Protein AF-A0A0F9SYM5-F1 (afdb_monomer)

Organism: NCBI:txid412755

Radius of gyration: 26.57 Å; Cα contacts (8 Å, |Δi|>4): 930; chains: 1; bounding box: 62×40×73 Å

Mean predicted aligned error: 6.38 Å

Solvent-accessible surface area (backbone atoms only — not comparable to full-atom values): 19185 Å² total; per-residue (Å²): 134,52,40,39,34,38,38,52,68,57,63,63,82,51,36,87,34,50,46,68,80,51,58,35,64,19,41,50,41,74,52,47,77,50,65,82,31,40,40,49,62,50,56,44,55,50,15,62,47,77,56,69,39,51,37,42,39,34,26,78,38,57,53,87,53,57,90,64,41,74,22,58,67,52,14,20,27,28,32,19,69,57,96,85,55,70,77,47,68,77,42,66,39,27,68,51,82,43,76,59,73,47,56,30,26,39,27,39,44,71,42,80,48,46,20,63,37,82,61,24,29,35,40,30,37,35,42,35,80,23,26,63,37,30,23,63,66,85,42,71,81,44,27,20,28,28,59,46,32,75,66,42,38,44,36,37,50,59,88,44,67,43,66,32,33,35,41,35,43,29,64,35,64,75,40,97,80,45,48,37,38,44,33,33,18,93,58,84,59,73,87,89,41,85,57,82,37,76,44,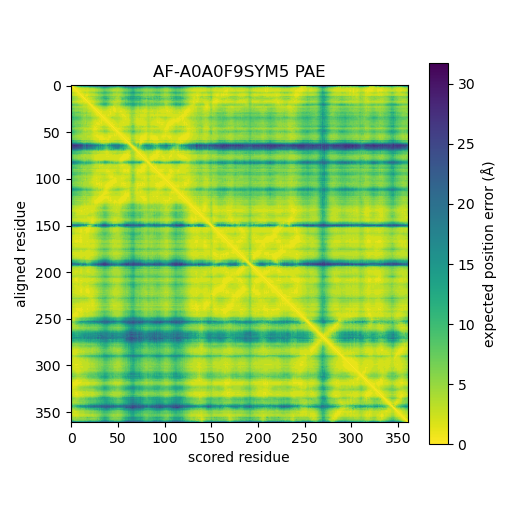79,49,72,86,47,86,50,34,31,50,40,70,51,98,61,69,44,70,33,28,23,36,36,44,38,38,40,30,78,80,30,86,84,48,39,45,39,34,16,35,58,41,41,20,40,67,52,61,51,90,46,53,69,53,87,75,76,47,73,47,79,46,76,43,63,51,79,47,71,50,99,84,70,52,74,48,77,43,82,75,51,44,34,36,39,42,36,45,36,24,69,65,26,45,57,71,48,50,52,48,54,54,51,52,56,52,71,37,43,40,82,87,81,69,45,72,55,67,29,37,43,25,60,26,70,88,44,61,76,53,58,45,63,26,34,80,79,51,72,57,77,42,82,56,78,79,73,25,27,23,39,42,40,38,33,38,27,74,55,63,77,132

Structure (mmCIF, N/CA/C/O backbone):
data_AF-A0A0F9SYM5-F1
#
_entry.id   AF-A0A0F9SYM5-F1
#
loop_
_atom_site.group_PDB
_atom_site.id
_atom_site.type_symbol
_atom_site.label_atom_id
_atom_site.label_alt_id
_atom_site.label_comp_id
_atom_site.label_asym_id
_atom_site.label_entity_id
_atom_site.label_seq_id
_atom_site.pdbx_PDB_ins_code
_atom_site.Cartn_x
_atom_site.Cartn_y
_atom_site.Cartn_z
_atom_site.occupancy
_atom_site.B_iso_or_equiv
_atom_site.auth_seq_id
_atom_site.auth_comp_id
_atom_site.auth_asym_id
_atom_site.auth_atom_id
_atom_site.pdbx_PDB_model_num
ATOM 1 N N . MET A 1 1 ? -18.747 -6.988 27.004 1.00 66.69 1 MET A N 1
ATOM 2 C CA . MET A 1 1 ? -18.559 -6.569 25.604 1.00 66.69 1 MET A CA 1
ATOM 3 C C . MET A 1 1 ? -17.641 -5.366 25.652 1.00 66.69 1 MET A C 1
ATOM 5 O O . MET A 1 1 ? -17.918 -4.474 26.449 1.00 66.69 1 MET A O 1
ATOM 9 N N . GLY A 1 2 ? -16.503 -5.414 24.961 1.00 77.94 2 GLY A N 1
ATOM 10 C CA . GLY A 1 2 ? -15.588 -4.275 24.898 1.00 77.94 2 GLY A CA 1
ATOM 11 C C . GLY A 1 2 ? -16.146 -3.159 24.021 1.00 77.94 2 GLY A C 1
ATOM 12 O O . GLY A 1 2 ? -17.112 -3.363 23.286 1.00 77.94 2 GLY A O 1
ATOM 13 N N . LYS A 1 3 ? -15.548 -1.972 24.118 1.00 91.31 3 LYS A N 1
ATOM 14 C CA . LYS A 1 3 ? -15.847 -0.878 23.192 1.00 91.31 3 LYS A CA 1
ATOM 15 C C . LYS A 1 3 ? -15.250 -1.192 21.827 1.00 91.31 3 LYS A C 1
ATOM 17 O O . LYS A 1 3 ? -14.175 -1.775 21.760 1.00 91.31 3 LYS A O 1
ATOM 22 N N . SER A 1 4 ? -15.908 -0.779 20.757 1.00 94.69 4 SER A N 1
ATOM 23 C CA . SER A 1 4 ? -15.332 -0.852 19.414 1.00 94.69 4 SER A CA 1
ATOM 24 C C . SER A 1 4 ? -14.390 0.321 19.153 1.00 94.69 4 SER A C 1
ATOM 26 O O . SER A 1 4 ? -14.566 1.383 19.746 1.00 94.69 4 SER A O 1
ATOM 28 N N . ARG A 1 5 ? -13.459 0.175 18.210 1.00 96.81 5 ARG A N 1
ATOM 29 C CA . ARG A 1 5 ? -12.699 1.295 17.639 1.00 96.81 5 ARG A CA 1
ATOM 30 C C . ARG A 1 5 ? -12.788 1.283 16.126 1.00 96.81 5 ARG A C 1
ATOM 32 O O . ARG A 1 5 ? -12.848 0.220 15.512 1.00 96.81 5 ARG A O 1
ATOM 39 N N . PHE A 1 6 ? -12.739 2.468 15.547 1.00 97.19 6 PHE A N 1
ATOM 40 C CA . PHE A 1 6 ? -12.667 2.681 14.115 1.00 97.19 6 PHE A CA 1
ATOM 41 C C . PHE A 1 6 ? -11.368 3.416 13.839 1.00 97.19 6 PHE A C 1
ATOM 43 O O . PHE A 1 6 ? -11.168 4.523 14.327 1.00 97.19 6 PHE A O 1
ATOM 50 N N . LEU A 1 7 ? -10.466 2.782 13.108 1.00 97.19 7 LEU A N 1
ATOM 51 C CA . LEU A 1 7 ? -9.242 3.401 12.621 1.00 97.19 7 LEU A CA 1
ATOM 52 C C . LEU A 1 7 ? -9.545 3.848 11.197 1.00 97.19 7 LEU A C 1
ATOM 54 O O . LEU A 1 7 ? -9.679 3.025 10.290 1.00 97.19 7 LEU A O 1
ATOM 58 N N . TYR A 1 8 ? -9.730 5.146 11.039 1.00 92.75 8 TYR A N 1
ATOM 59 C CA . TYR A 1 8 ? -10.125 5.803 9.801 1.00 92.75 8 TYR A CA 1
ATOM 60 C C . TYR A 1 8 ? -9.150 6.952 9.548 1.00 92.75 8 TYR A C 1
ATOM 62 O O . TYR A 1 8 ? -8.492 7.408 10.481 1.00 92.75 8 TYR A O 1
ATOM 70 N N . ASN A 1 9 ? -9.042 7.405 8.298 1.00 90.62 9 ASN A N 1
ATOM 71 C CA . ASN A 1 9 ? -8.084 8.434 7.883 1.00 90.62 9 ASN A CA 1
ATOM 72 C C . ASN A 1 9 ? -6.613 8.003 8.061 1.00 90.62 9 ASN A C 1
ATOM 74 O O . ASN A 1 9 ? -5.901 8.472 8.952 1.00 90.62 9 ASN A O 1
ATOM 78 N N . ASN A 1 10 ? -6.157 7.097 7.191 1.00 95.31 10 ASN A N 1
ATOM 79 C CA . ASN A 1 10 ? -4.746 6.724 7.130 1.00 95.31 10 ASN A CA 1
ATOM 80 C C . ASN A 1 10 ? -3.904 7.966 6.806 1.00 95.31 10 ASN A C 1
ATOM 82 O O . ASN A 1 10 ? -4.095 8.599 5.768 1.00 95.31 10 ASN A O 1
ATOM 86 N N . LEU A 1 11 ? -2.959 8.311 7.680 1.00 96.19 11 LEU A N 1
ATOM 87 C CA . LEU A 1 11 ? -2.102 9.485 7.497 1.00 96.19 11 LEU A CA 1
ATOM 88 C C . LEU A 1 11 ? -1.092 9.295 6.357 1.00 96.19 11 LEU A C 1
ATOM 90 O O . LEU A 1 11 ? -0.496 10.265 5.889 1.00 96.19 11 LEU A O 1
ATOM 94 N N . ILE A 1 12 ? -0.898 8.054 5.906 1.00 95.19 12 ILE A N 1
ATOM 95 C CA . ILE A 1 12 ? -0.082 7.726 4.741 1.00 95.19 12 ILE A CA 1
ATOM 96 C C . ILE A 1 12 ? -0.981 7.784 3.507 1.00 95.19 12 ILE A C 1
ATOM 98 O O . ILE A 1 12 ? -1.722 6.853 3.211 1.00 95.19 12 ILE A O 1
ATOM 102 N N . THR A 1 13 ? -0.914 8.898 2.785 1.00 88.44 13 THR A N 1
ATOM 103 C CA . THR A 1 13 ? -1.787 9.162 1.630 1.00 88.44 13 THR A CA 1
ATOM 104 C C . THR A 1 13 ? -1.174 8.767 0.289 1.00 88.44 13 THR A C 1
ATOM 106 O O . THR A 1 13 ? -1.859 8.789 -0.729 1.00 88.44 13 THR A O 1
ATOM 109 N N . SER A 1 14 ? 0.120 8.435 0.257 1.00 89.06 14 SER A N 1
ATOM 110 C CA . SER A 1 14 ? 0.797 7.959 -0.951 1.00 89.06 14 SER A CA 1
ATOM 111 C C . SER A 1 14 ? 2.035 7.134 -0.615 1.00 89.06 14 SER A C 1
ATOM 113 O O . SER A 1 14 ? 2.684 7.366 0.409 1.00 89.06 14 SER A O 1
ATOM 115 N N . GLY A 1 15 ? 2.434 6.249 -1.533 1.00 86.94 15 GLY A N 1
ATOM 116 C CA . GLY A 1 15 ? 3.701 5.519 -1.436 1.00 86.94 15 GLY A CA 1
ATOM 117 C C . GLY A 1 15 ? 4.940 6.427 -1.393 1.00 86.94 15 GLY A C 1
ATOM 118 O O . GLY A 1 15 ? 5.973 6.015 -0.883 1.00 86.94 15 GLY A O 1
ATOM 119 N N . ASN A 1 16 ? 4.845 7.687 -1.838 1.00 89.50 16 ASN A N 1
ATOM 120 C CA . ASN A 1 16 ? 5.960 8.646 -1.782 1.00 89.50 16 ASN A CA 1
ATOM 121 C C . ASN A 1 16 ? 6.293 9.114 -0.360 1.00 89.50 16 ASN A C 1
ATOM 123 O O . ASN A 1 16 ? 7.381 9.638 -0.124 1.00 89.50 16 ASN A O 1
ATOM 127 N N . SER A 1 17 ? 5.368 8.939 0.586 1.00 92.69 17 SER A N 1
ATOM 128 C CA . SER A 1 17 ? 5.630 9.161 2.010 1.00 92.69 17 SER A CA 1
ATOM 129 C C . SER A 1 17 ? 6.444 8.027 2.635 1.00 92.69 17 SER A C 1
ATOM 131 O O . SER A 1 17 ? 6.844 8.149 3.792 1.00 92.69 17 SER A O 1
ATOM 133 N N . LEU A 1 18 ? 6.679 6.937 1.898 1.00 93.81 18 LEU A N 1
ATOM 134 C CA . LEU A 1 18 ? 7.370 5.746 2.366 1.00 93.81 18 LEU A CA 1
ATOM 135 C C . LEU A 1 18 ? 8.770 5.664 1.760 1.00 93.81 18 LEU A C 1
ATOM 137 O O . LEU A 1 18 ? 8.955 5.730 0.546 1.00 93.81 18 LEU A O 1
ATOM 141 N N . THR A 1 19 ? 9.753 5.440 2.622 1.00 92.25 19 THR A N 1
ATOM 142 C CA . THR A 1 19 ? 11.105 5.051 2.233 1.00 92.25 19 THR A CA 1
ATOM 143 C C . THR A 1 19 ? 11.368 3.659 2.777 1.00 92.25 19 THR A C 1
ATOM 145 O O . THR A 1 19 ? 11.274 3.439 3.986 1.00 92.25 19 THR A O 1
ATOM 148 N N . ILE A 1 20 ? 11.710 2.741 1.878 1.00 90.69 20 ILE A N 1
ATOM 149 C CA . ILE A 1 20 ? 12.021 1.347 2.187 1.00 90.69 20 ILE A CA 1
ATOM 150 C C . ILE A 1 20 ? 13.496 1.098 1.874 1.00 90.69 20 ILE A C 1
ATOM 152 O O . ILE A 1 20 ? 14.015 1.626 0.891 1.00 90.69 20 ILE A O 1
ATOM 156 N N . ASP A 1 21 ? 14.170 0.312 2.704 1.00 88.38 21 ASP A N 1
ATOM 157 C CA . ASP A 1 21 ? 15.582 -0.051 2.537 1.00 88.38 21 ASP A CA 1
ATOM 158 C C . ASP A 1 21 ? 15.824 -1.267 1.630 1.00 88.38 21 ASP A C 1
ATOM 160 O O . ASP A 1 21 ? 16.902 -1.383 1.050 1.00 88.38 21 ASP A O 1
ATOM 164 N N . SER A 1 22 ? 14.827 -2.136 1.461 1.00 88.06 22 SER A N 1
ATOM 165 C CA . SER A 1 22 ? 14.880 -3.308 0.585 1.00 88.06 22 SER A CA 1
ATOM 166 C C . SER A 1 22 ? 13.567 -3.459 -0.174 1.00 88.06 22 SER A C 1
ATOM 168 O O . SER A 1 22 ? 12.509 -3.528 0.430 1.00 88.06 22 SER A O 1
ATOM 170 N N . VAL A 1 23 ? 13.597 -3.520 -1.504 1.00 91.00 23 VAL A N 1
ATOM 171 C CA . VAL A 1 23 ? 12.398 -3.754 -2.324 1.00 91.00 23 VAL A CA 1
ATOM 172 C C . VAL A 1 23 ? 12.763 -4.747 -3.406 1.00 91.00 23 VAL A C 1
ATOM 174 O O . VAL A 1 23 ? 13.782 -4.576 -4.078 1.00 91.00 23 VAL A O 1
ATOM 177 N N . LYS A 1 24 ? 11.916 -5.754 -3.612 1.00 92.56 24 LYS A N 1
ATOM 178 C CA . LYS A 1 24 ? 12.090 -6.691 -4.713 1.00 92.56 24 LYS A CA 1
ATOM 179 C C . LYS A 1 24 ? 12.062 -5.930 -6.045 1.00 92.56 24 LYS A C 1
ATOM 181 O O . LYS A 1 24 ? 11.074 -5.242 -6.318 1.00 92.56 24 LYS A O 1
ATOM 186 N N . PRO A 1 25 ? 13.089 -6.070 -6.898 1.00 92.88 25 PRO A N 1
ATOM 187 C CA . PRO A 1 25 ? 13.094 -5.405 -8.189 1.00 92.88 25 PRO A CA 1
ATOM 188 C C . PRO A 1 25 ? 11.936 -5.854 -9.090 1.00 92.88 25 PRO A C 1
ATOM 190 O O . PRO A 1 25 ? 11.509 -7.013 -9.083 1.00 92.88 25 PRO A O 1
ATOM 193 N N . GLY A 1 26 ? 11.453 -4.913 -9.890 1.00 94.69 26 GLY A N 1
ATOM 194 C CA . GLY A 1 26 ? 10.473 -5.116 -10.941 1.00 94.69 26 GLY A CA 1
ATOM 195 C C . GLY A 1 26 ? 11.076 -5.640 -12.245 1.00 94.69 26 GLY A C 1
ATOM 196 O O . GLY A 1 26 ? 12.231 -6.066 -12.313 1.00 94.69 26 GLY A O 1
ATOM 197 N N . ILE A 1 27 ? 10.286 -5.566 -13.314 1.00 95.69 27 ILE A N 1
ATOM 198 C CA . ILE A 1 27 ? 10.672 -6.009 -14.660 1.00 95.69 27 ILE A CA 1
ATOM 199 C C . ILE A 1 27 ? 10.594 -4.862 -15.668 1.00 95.69 27 ILE A C 1
ATOM 201 O O . ILE A 1 27 ? 9.750 -3.975 -15.544 1.00 95.69 27 ILE A O 1
ATOM 205 N N . ALA A 1 28 ? 11.427 -4.922 -16.704 1.00 96.81 28 ALA A N 1
ATOM 206 C CA . ALA A 1 28 ? 11.216 -4.164 -17.930 1.00 96.81 28 ALA A CA 1
ATOM 207 C C . ALA A 1 28 ? 10.379 -5.000 -18.911 1.00 96.81 28 ALA A C 1
ATOM 209 O O . ALA A 1 28 ? 10.678 -6.167 -19.165 1.00 96.81 28 ALA A O 1
ATOM 210 N N . THR A 1 29 ? 9.313 -4.426 -19.466 1.00 97.25 29 THR A N 1
ATOM 211 C CA . THR A 1 29 ? 8.516 -5.102 -20.496 1.00 97.25 29 THR A CA 1
ATOM 212 C C . THR A 1 29 ? 9.259 -5.124 -21.824 1.00 97.25 29 THR A C 1
ATOM 214 O O . THR A 1 29 ? 10.160 -4.323 -22.069 1.00 97.25 29 THR A O 1
ATOM 217 N N . THR A 1 30 ? 8.814 -5.980 -22.739 1.00 96.75 30 THR A N 1
ATOM 218 C CA . THR A 1 30 ? 9.225 -5.904 -24.144 1.00 96.75 30 THR A CA 1
ATOM 219 C C . THR A 1 30 ? 8.851 -4.554 -24.748 1.00 96.75 30 THR A C 1
ATOM 221 O O . THR A 1 30 ? 7.786 -4.011 -24.435 1.00 96.75 30 THR A O 1
ATOM 224 N N . ALA A 1 31 ? 9.693 -4.047 -25.643 1.00 97.19 31 ALA A N 1
ATOM 225 C CA . ALA A 1 31 ? 9.436 -2.797 -26.334 1.00 97.19 31 ALA A CA 1
ATOM 226 C C . ALA A 1 31 ? 8.462 -2.948 -27.509 1.00 97.19 31 ALA A C 1
ATOM 228 O O . ALA A 1 31 ? 8.553 -3.886 -28.300 1.00 97.19 31 ALA A O 1
ATOM 229 N N . LEU A 1 32 ? 7.562 -1.979 -27.646 1.00 97.75 32 LEU A N 1
ATOM 230 C CA . LEU A 1 32 ? 6.686 -1.796 -28.795 1.00 97.75 32 LEU A CA 1
ATOM 231 C C . LEU A 1 32 ? 7.275 -0.721 -29.707 1.00 97.75 32 LEU A C 1
ATOM 233 O O . LEU A 1 32 ? 7.521 0.393 -29.253 1.00 97.75 32 LEU A O 1
ATOM 237 N N . LYS A 1 33 ? 7.475 -1.049 -30.985 1.00 97.50 33 LYS A N 1
ATOM 238 C CA . LYS A 1 33 ? 7.967 -0.108 -31.994 1.00 97.50 33 LYS A CA 1
ATOM 239 C C . LYS A 1 33 ? 6.815 0.662 -32.646 1.00 97.50 33 LYS A C 1
ATOM 241 O O . LYS A 1 33 ? 5.829 0.053 -33.056 1.00 97.50 33 LYS A O 1
ATOM 246 N N . ASP A 1 34 ? 7.000 1.964 -32.811 1.00 97.44 34 ASP A N 1
ATOM 247 C CA . ASP A 1 34 ? 6.234 2.841 -33.696 1.00 97.44 34 ASP A CA 1
ATOM 248 C C . ASP A 1 34 ? 7.215 3.528 -34.652 1.00 97.44 34 ASP A C 1
ATOM 250 O O . ASP A 1 34 ? 7.964 4.423 -34.265 1.00 97.44 34 ASP A O 1
ATOM 254 N N . GLY A 1 35 ? 7.304 3.036 -35.883 1.00 96.06 35 GLY A N 1
ATOM 255 C CA . GLY A 1 35 ? 8.322 3.479 -36.829 1.00 96.06 35 GLY A CA 1
ATOM 256 C C . GLY A 1 35 ? 8.465 2.545 -38.022 1.00 96.06 35 GLY A C 1
ATOM 257 O O . GLY A 1 35 ? 7.889 1.455 -38.046 1.00 96.06 35 GLY A O 1
ATOM 258 N N . THR A 1 36 ? 9.237 2.970 -39.018 1.00 96.12 36 THR A N 1
ATOM 259 C CA . THR A 1 36 ? 9.381 2.258 -40.299 1.00 96.12 36 THR A CA 1
ATOM 260 C C . THR A 1 36 ? 10.729 1.579 -40.491 1.00 96.12 36 THR A C 1
ATOM 262 O O . THR A 1 36 ? 10.844 0.762 -41.402 1.00 96.12 36 THR A O 1
ATOM 265 N N . GLY A 1 37 ? 11.745 1.901 -39.681 1.00 95.31 37 GLY A N 1
ATOM 266 C CA . GLY A 1 37 ? 13.054 1.252 -39.784 1.00 95.31 37 GLY A CA 1
ATOM 267 C C . GLY A 1 37 ? 12.981 -0.257 -39.526 1.00 95.31 37 GLY A C 1
ATOM 268 O O . GLY A 1 37 ? 12.035 -0.756 -38.905 1.00 95.31 37 GLY A O 1
ATOM 269 N N . SER A 1 38 ? 13.980 -1.013 -39.966 1.00 95.62 38 SER A N 1
ATOM 270 C CA . SER A 1 38 ? 13.999 -2.470 -39.800 1.00 95.62 38 SER A CA 1
ATOM 271 C C . SER A 1 38 ? 14.562 -2.962 -38.466 1.00 95.62 38 SER A C 1
ATOM 273 O O . SER A 1 38 ? 14.367 -4.131 -38.136 1.00 95.62 38 SER A O 1
ATOM 275 N N . ALA A 1 39 ? 15.252 -2.117 -37.695 1.00 96.38 39 ALA A N 1
ATOM 276 C CA . ALA A 1 39 ? 15.866 -2.525 -36.437 1.00 96.38 39 ALA A CA 1
ATOM 277 C C . ALA A 1 39 ? 14.825 -2.839 -35.358 1.00 96.38 39 ALA A C 1
ATOM 279 O O . ALA A 1 39 ? 13.774 -2.189 -35.255 1.00 96.38 39 ALA A O 1
ATOM 280 N N . SER A 1 40 ? 15.171 -3.807 -34.511 1.00 97.00 40 SER A N 1
ATOM 281 C CA . SER A 1 40 ? 14.443 -4.154 -33.291 1.00 97.00 40 SER A CA 1
ATOM 282 C C . SER A 1 40 ? 15.216 -3.707 -32.053 1.00 97.00 40 SER A C 1
ATOM 284 O O . SER A 1 40 ? 16.446 -3.687 -32.067 1.00 97.00 40 SER A O 1
ATOM 286 N N . MET A 1 41 ? 14.501 -3.415 -30.967 1.00 98.06 41 MET A N 1
ATOM 287 C CA . MET A 1 41 ? 15.089 -3.080 -29.671 1.00 98.06 41 MET A CA 1
ATOM 288 C C . MET A 1 41 ? 14.728 -4.158 -28.650 1.00 98.06 41 MET A C 1
ATOM 290 O O . MET A 1 41 ? 13.561 -4.543 -28.547 1.00 98.06 41 MET A O 1
ATOM 294 N N . SER A 1 42 ? 15.714 -4.626 -27.893 1.00 97.75 42 SER A N 1
ATOM 295 C CA . SER A 1 42 ? 15.512 -5.453 -26.705 1.00 97.75 42 SER A CA 1
ATOM 296 C C . SER A 1 42 ? 15.675 -4.613 -25.446 1.00 97.75 42 SER A C 1
ATOM 298 O O . SER A 1 42 ? 16.503 -3.704 -25.401 1.00 97.75 42 SER A O 1
ATOM 300 N N . THR A 1 43 ? 14.899 -4.949 -24.424 1.00 97.94 43 THR A N 1
ATOM 301 C CA . THR A 1 43 ? 14.992 -4.408 -23.068 1.00 97.94 43 THR A CA 1
ATOM 302 C C . THR A 1 43 ? 15.539 -5.494 -22.148 1.00 97.94 43 THR A C 1
ATOM 304 O O . THR A 1 43 ? 15.197 -6.667 -22.307 1.00 97.94 43 THR A O 1
ATOM 307 N N . ASP A 1 44 ? 16.398 -5.116 -21.209 1.00 96.75 44 ASP A N 1
ATOM 308 C CA . ASP A 1 44 ? 16.948 -6.025 -20.200 1.00 96.75 44 ASP A CA 1
ATOM 309 C C . ASP A 1 44 ? 17.162 -5.281 -18.872 1.00 96.75 44 ASP A C 1
ATOM 311 O O . ASP A 1 44 ? 17.071 -4.051 -18.808 1.00 96.75 44 ASP A O 1
ATOM 315 N N . GLY A 1 45 ? 17.464 -6.021 -17.811 1.00 95.38 45 GLY A N 1
ATOM 316 C CA . GLY A 1 45 ? 17.690 -5.500 -16.469 1.00 95.38 45 GLY A CA 1
ATOM 317 C C . GLY A 1 45 ? 16.474 -5.617 -15.551 1.00 95.38 45 GLY A C 1
ATOM 318 O O . GLY A 1 45 ? 15.337 -5.852 -15.970 1.00 95.38 45 GLY A O 1
ATOM 319 N N . LEU A 1 46 ? 16.742 -5.472 -14.255 1.00 95.06 46 LEU A N 1
ATOM 320 C CA . LEU A 1 46 ? 15.729 -5.470 -13.207 1.00 95.06 46 LEU A CA 1
ATOM 321 C C . LEU A 1 46 ? 15.353 -4.027 -12.874 1.00 95.06 46 LEU A C 1
ATOM 323 O O . LEU A 1 46 ? 16.223 -3.205 -12.586 1.00 95.06 46 LEU A O 1
ATOM 327 N N . PHE A 1 47 ? 14.058 -3.722 -12.896 1.00 95.94 47 PHE A N 1
ATOM 328 C CA . PHE A 1 47 ? 13.580 -2.360 -12.682 1.00 95.94 47 PHE A CA 1
ATOM 329 C C . PHE A 1 47 ? 13.590 -2.001 -11.192 1.00 95.94 47 PHE A C 1
ATOM 331 O O . PHE A 1 47 ? 12.909 -2.636 -10.392 1.00 95.94 47 PHE A O 1
ATOM 338 N N . THR A 1 48 ? 14.325 -0.961 -10.810 1.00 91.94 48 THR A N 1
ATOM 339 C CA . THR A 1 48 ? 14.477 -0.527 -9.407 1.00 91.94 48 THR A CA 1
ATOM 340 C C . THR A 1 48 ? 13.719 0.758 -9.074 1.00 91.94 48 THR A C 1
ATOM 342 O O . THR A 1 48 ? 13.925 1.347 -8.014 1.00 91.94 48 THR A O 1
ATOM 345 N N . GLY A 1 49 ? 12.837 1.215 -9.967 1.00 88.75 49 GLY A N 1
ATOM 346 C CA . GLY A 1 49 ? 12.014 2.394 -9.715 1.00 88.75 49 GLY A CA 1
ATOM 347 C C . GLY A 1 49 ? 11.003 2.164 -8.589 1.00 88.75 49 GLY A C 1
ATOM 348 O O . GLY A 1 49 ? 10.492 1.057 -8.392 1.00 88.75 49 GLY A O 1
ATOM 349 N N . SER A 1 50 ? 10.701 3.237 -7.856 1.00 81.75 50 SER A N 1
ATOM 350 C CA . SER A 1 50 ? 9.702 3.240 -6.780 1.00 81.75 50 SER A CA 1
ATOM 351 C C . SER A 1 50 ? 8.258 3.241 -7.289 1.00 81.75 50 SER A C 1
ATOM 353 O O . SER A 1 50 ? 7.352 2.882 -6.546 1.00 81.75 50 SER A O 1
ATOM 355 N N . GLN A 1 51 ? 8.045 3.622 -8.547 1.00 84.50 51 GLN A N 1
ATOM 356 C CA . GLN A 1 51 ? 6.756 3.630 -9.236 1.00 84.50 51 GLN A CA 1
ATOM 357 C C . GLN A 1 51 ? 6.932 3.060 -10.639 1.00 84.50 51 GLN A C 1
ATOM 359 O O . GLN A 1 51 ? 8.040 3.077 -11.179 1.00 84.50 51 GLN A O 1
ATOM 364 N N . ASP A 1 52 ? 5.837 2.599 -11.234 1.00 90.69 52 ASP A N 1
ATOM 365 C CA . ASP A 1 52 ? 5.830 2.172 -12.628 1.00 90.69 52 ASP A CA 1
ATOM 366 C C . ASP A 1 52 ? 6.135 3.360 -13.548 1.00 90.69 52 ASP A C 1
ATOM 368 O O . ASP A 1 52 ? 5.585 4.450 -13.388 1.00 90.69 52 ASP A O 1
ATOM 372 N N . LEU A 1 53 ? 7.007 3.148 -14.533 1.00 93.50 53 LEU A N 1
ATOM 373 C CA . LEU A 1 53 ? 7.414 4.181 -15.484 1.00 93.50 53 LEU A CA 1
ATOM 374 C C . LEU A 1 53 ? 7.240 3.690 -16.913 1.00 93.50 53 LEU A C 1
ATOM 376 O O . LEU A 1 53 ? 7.576 2.554 -17.245 1.00 93.50 53 LEU A O 1
ATOM 380 N N . GLU A 1 54 ? 6.761 4.575 -17.779 1.00 96.12 54 GLU A N 1
ATOM 381 C CA . GLU A 1 54 ? 6.762 4.361 -19.221 1.00 96.12 54 GLU A CA 1
ATOM 382 C C . GLU A 1 54 ? 7.979 5.044 -19.832 1.00 96.12 54 GLU A C 1
ATOM 384 O O . GLU A 1 54 ? 8.210 6.228 -19.612 1.00 96.12 54 GLU A O 1
ATOM 389 N N . TYR A 1 55 ? 8.752 4.286 -20.597 1.00 97.81 55 TYR A N 1
ATOM 390 C CA . TYR A 1 55 ? 9.938 4.743 -21.293 1.00 97.81 55 TYR A CA 1
ATOM 391 C C . TYR A 1 55 ? 9.614 4.978 -22.760 1.00 97.81 55 TYR A C 1
ATOM 393 O O . TYR A 1 55 ? 9.085 4.096 -23.437 1.00 97.81 55 TYR A O 1
ATOM 401 N N . LEU A 1 56 ? 9.993 6.153 -23.249 1.00 97.75 56 LEU A N 1
ATOM 402 C CA . LEU A 1 56 ? 9.990 6.519 -24.656 1.00 97.75 56 LEU A CA 1
ATOM 403 C C . LEU A 1 56 ? 11.435 6.616 -25.137 1.00 97.75 56 LEU A C 1
ATOM 405 O O . LEU A 1 56 ? 12.201 7.421 -24.611 1.00 97.75 56 LEU A O 1
ATOM 409 N N . ILE A 1 57 ? 11.777 5.842 -26.160 1.00 97.88 57 ILE A N 1
ATOM 410 C CA . ILE A 1 57 ? 13.021 5.952 -26.925 1.00 97.88 57 ILE A CA 1
ATOM 411 C C . ILE A 1 57 ? 12.683 6.541 -28.294 1.00 97.88 57 ILE A C 1
ATOM 413 O O . ILE A 1 57 ? 11.727 6.088 -28.914 1.00 97.88 57 ILE A O 1
ATOM 417 N N . ASP A 1 58 ? 13.448 7.519 -28.771 1.00 97.75 58 ASP A N 1
ATOM 418 C CA . ASP A 1 58 ? 13.206 8.217 -30.041 1.00 97.75 58 ASP A CA 1
ATOM 419 C C . ASP A 1 58 ? 14.522 8.427 -30.800 1.00 97.75 58 ASP A C 1
ATOM 421 O O . ASP A 1 58 ? 15.485 8.987 -30.264 1.00 97.75 58 ASP A O 1
ATOM 425 N N . ILE A 1 59 ? 14.586 7.958 -32.047 1.00 97.56 59 ILE A N 1
ATOM 426 C CA . ILE A 1 59 ? 15.747 8.167 -32.920 1.00 97.56 59 ILE A CA 1
ATOM 427 C C . ILE A 1 59 ? 15.687 9.585 -33.484 1.00 97.56 59 ILE A C 1
ATOM 429 O O . ILE A 1 59 ? 14.817 9.902 -34.296 1.00 97.56 59 ILE A O 1
ATOM 433 N N . HIS A 1 60 ? 16.647 10.425 -33.099 1.00 94.75 60 HIS A N 1
ATOM 434 C CA . HIS A 1 60 ? 16.709 11.833 -33.517 1.00 94.75 60 HIS A CA 1
ATOM 435 C C . HIS A 1 60 ? 17.903 12.141 -34.435 1.00 94.75 60 HIS A C 1
ATOM 437 O O . HIS A 1 60 ? 18.013 13.254 -34.947 1.00 94.75 60 HIS A O 1
ATOM 443 N N . ASP A 1 61 ? 18.785 11.167 -34.657 1.00 95.25 61 ASP A N 1
ATOM 444 C CA . ASP A 1 61 ? 19.899 11.237 -35.602 1.00 95.25 61 ASP A CA 1
ATOM 445 C C . ASP A 1 61 ? 20.149 9.821 -36.143 1.00 95.25 61 ASP A C 1
ATOM 447 O O . ASP A 1 61 ? 20.442 8.910 -35.376 1.00 95.25 61 ASP A O 1
ATOM 451 N N . ILE A 1 62 ? 20.014 9.607 -37.453 1.00 92.31 62 ILE A N 1
ATOM 452 C CA . ILE A 1 62 ? 20.257 8.293 -38.081 1.00 92.31 62 ILE A CA 1
ATOM 453 C C . ILE A 1 62 ? 21.749 8.047 -38.378 1.00 92.31 62 ILE A C 1
ATOM 455 O O . ILE A 1 62 ? 22.118 6.999 -38.908 1.00 92.31 62 ILE A O 1
ATOM 459 N N . GLY A 1 63 ? 22.619 8.998 -38.023 1.00 85.62 63 GLY A N 1
ATOM 460 C CA . GLY A 1 63 ? 24.045 8.957 -38.313 1.00 85.62 63 GLY A CA 1
ATOM 461 C C . GLY A 1 63 ? 24.358 9.209 -39.791 1.00 85.62 63 GLY A C 1
ATOM 462 O O . GLY A 1 63 ? 23.518 9.645 -40.576 1.00 85.62 63 GLY A O 1
ATOM 463 N N . SER A 1 64 ? 25.604 8.937 -40.181 1.00 76.69 64 SER A N 1
ATOM 464 C CA . SER A 1 64 ? 26.077 9.066 -41.568 1.00 76.69 64 SER A CA 1
ATOM 465 C C . SER A 1 64 ? 25.912 7.787 -42.395 1.00 76.69 64 SER A C 1
ATOM 467 O O . SER A 1 64 ? 26.518 7.684 -43.460 1.00 76.69 64 SER A O 1
ATOM 469 N N . GLY A 1 65 ? 25.173 6.793 -41.891 1.00 62.50 65 GLY A N 1
ATOM 470 C CA . GLY A 1 65 ? 25.042 5.489 -42.536 1.00 62.50 65 GLY A CA 1
ATOM 471 C C . GLY A 1 65 ? 24.449 5.620 -43.938 1.00 62.50 65 GLY A C 1
ATOM 472 O O . GLY A 1 65 ? 23.366 6.179 -44.110 1.00 62.50 65 GLY A O 1
ATOM 473 N N . GLU A 1 66 ? 25.163 5.117 -44.946 1.00 62.66 66 GLU A N 1
ATOM 474 C CA . GLU A 1 66 ? 24.620 4.964 -46.296 1.00 62.66 66 GLU A CA 1
ATOM 475 C C . GLU A 1 66 ? 23.411 4.014 -46.259 1.00 62.66 66 GLU A C 1
ATOM 477 O O . GLU A 1 66 ? 23.388 3.063 -45.474 1.00 62.66 66 GLU A O 1
ATOM 482 N N . SER A 1 67 ? 22.402 4.263 -47.100 1.00 65.25 67 SER A N 1
ATOM 483 C CA . SER A 1 67 ? 21.206 3.410 -47.155 1.00 65.25 67 SER A CA 1
ATOM 484 C C . SER A 1 67 ? 21.587 1.946 -47.410 1.00 65.25 67 SER A C 1
ATOM 486 O O . SER A 1 67 ? 22.385 1.647 -48.303 1.00 65.25 67 SER A O 1
ATOM 488 N N . GLY A 1 68 ? 21.028 1.037 -46.608 1.00 63.62 68 GLY A N 1
ATOM 489 C CA . GLY A 1 68 ? 21.329 -0.398 -46.637 1.00 63.62 68 GLY A CA 1
ATOM 490 C C . GLY A 1 68 ? 22.572 -0.855 -45.856 1.00 63.62 68 GLY A C 1
ATOM 491 O O . GLY A 1 68 ? 22.856 -2.055 -45.856 1.00 63.62 68 GLY A O 1
ATOM 492 N N . ALA A 1 69 ? 23.305 0.043 -45.187 1.00 71.62 69 ALA A N 1
ATOM 493 C CA . ALA A 1 69 ? 24.313 -0.318 -44.186 1.00 71.62 69 ALA A CA 1
ATOM 494 C C . ALA A 1 69 ? 23.715 -0.292 -42.767 1.00 71.62 69 ALA A C 1
ATOM 496 O O . ALA A 1 69 ? 22.810 0.490 -42.490 1.00 71.62 69 ALA A O 1
ATOM 497 N N . SER A 1 70 ? 24.253 -1.117 -41.859 1.00 82.75 70 SER A N 1
ATOM 498 C CA . SER A 1 70 ? 23.821 -1.130 -40.454 1.00 82.75 70 SER A CA 1
ATOM 499 C C . SER A 1 70 ? 24.023 0.246 -39.822 1.00 82.75 70 SER A C 1
ATOM 501 O O . SER A 1 70 ? 25.152 0.740 -39.768 1.00 82.75 70 SER A O 1
ATOM 503 N N . GLN A 1 71 ? 22.946 0.848 -39.323 1.00 90.88 71 GLN A N 1
ATOM 504 C CA . GLN A 1 71 ? 22.976 2.128 -38.606 1.00 90.88 71 GLN A CA 1
ATOM 505 C C . GLN A 1 71 ? 23.070 1.920 -37.086 1.00 90.88 71 GLN A C 1
ATOM 507 O O . GLN A 1 71 ? 23.287 2.882 -36.344 1.00 90.88 71 GLN A O 1
ATOM 512 N N . VAL A 1 72 ? 22.954 0.674 -36.610 1.00 91.44 72 VAL A N 1
ATOM 513 C CA . VAL A 1 72 ? 23.358 0.302 -35.245 1.00 91.44 72 VAL A CA 1
ATOM 514 C C . VAL A 1 72 ? 24.836 0.663 -35.034 1.00 91.44 72 VAL A C 1
ATOM 516 O O . VAL A 1 72 ? 25.650 0.550 -35.950 1.00 91.44 72 VAL A O 1
ATOM 519 N N . ASP A 1 73 ? 25.149 1.162 -33.839 1.00 91.75 73 ASP A N 1
ATOM 520 C CA . ASP A 1 73 ? 26.412 1.777 -33.406 1.00 91.75 73 ASP A CA 1
ATOM 521 C C . ASP A 1 73 ? 26.737 3.149 -34.039 1.00 91.75 73 ASP A C 1
ATOM 523 O O . ASP A 1 73 ? 27.788 3.727 -33.753 1.00 91.75 73 ASP A O 1
ATOM 527 N N . GLN A 1 74 ? 25.834 3.713 -34.854 1.00 92.44 74 GLN A N 1
ATOM 528 C CA . GLN A 1 74 ? 26.013 5.023 -35.503 1.00 92.44 74 GLN A CA 1
ATOM 529 C C . GLN A 1 74 ? 24.885 6.010 -35.195 1.00 92.44 74 GLN A C 1
ATOM 531 O O . GLN A 1 74 ? 25.151 7.183 -34.915 1.00 92.44 74 GLN A O 1
ATOM 536 N N . ALA A 1 75 ? 23.635 5.547 -35.265 1.00 95.06 75 ALA A N 1
ATOM 537 C CA . ALA A 1 75 ? 22.466 6.356 -34.957 1.00 95.06 75 ALA A CA 1
ATOM 538 C C . ALA A 1 75 ? 22.471 6.793 -33.488 1.00 95.06 75 ALA A C 1
ATOM 540 O O . ALA A 1 75 ? 23.063 6.140 -32.623 1.00 95.06 75 ALA A O 1
ATOM 541 N N . LYS A 1 76 ? 21.785 7.897 -33.195 1.00 97.12 76 LYS A N 1
ATOM 542 C CA . LYS A 1 76 ? 21.592 8.397 -31.840 1.00 97.12 76 LYS A CA 1
ATOM 543 C C . LYS A 1 76 ? 20.118 8.486 -31.499 1.00 97.12 76 LYS A C 1
ATOM 545 O O . LYS A 1 76 ? 19.294 8.996 -32.262 1.00 97.12 76 LYS A O 1
ATOM 550 N N . PHE A 1 77 ? 19.813 8.050 -30.289 1.00 97.69 77 PHE A N 1
ATOM 551 C CA . PHE A 1 77 ? 18.510 8.180 -29.683 1.00 97.69 77 PHE A CA 1
ATOM 552 C C . PHE A 1 77 ? 18.530 9.183 -28.532 1.00 97.69 77 PHE A C 1
ATOM 554 O O . PHE A 1 77 ? 19.564 9.563 -27.974 1.00 97.69 77 PHE A O 1
ATOM 561 N N . GLN A 1 78 ? 17.339 9.644 -28.210 1.00 97.88 78 GLN A N 1
ATOM 562 C CA . GLN A 1 78 ? 17.013 10.355 -26.991 1.00 97.88 78 GLN A CA 1
ATOM 563 C C . GLN A 1 78 ? 15.940 9.556 -26.266 1.00 97.88 78 GLN A C 1
ATOM 565 O O . GLN A 1 78 ? 15.213 8.781 -26.891 1.00 97.88 78 GLN A O 1
ATOM 570 N N . TRP A 1 79 ? 15.872 9.687 -24.947 1.00 97.81 79 TRP A N 1
ATOM 571 C CA . TRP A 1 79 ? 14.908 8.921 -24.174 1.00 97.81 79 TRP A CA 1
ATOM 572 C C . TRP A 1 79 ? 14.324 9.692 -23.009 1.00 97.81 79 TRP A C 1
ATOM 574 O O . TRP A 1 79 ? 14.925 10.640 -22.494 1.00 97.81 79 TRP A O 1
ATOM 584 N N . SER A 1 80 ? 13.116 9.302 -22.627 1.00 97.31 80 SER A N 1
ATOM 585 C CA . SER A 1 80 ? 12.375 9.916 -21.541 1.00 97.31 80 SER A CA 1
ATOM 586 C C . SER A 1 80 ? 11.539 8.905 -20.770 1.00 97.31 80 SER A C 1
ATOM 588 O O . SER A 1 80 ? 11.164 7.870 -21.311 1.00 97.31 80 SER A O 1
ATOM 590 N N . THR A 1 81 ? 11.223 9.241 -19.521 1.00 95.19 81 THR A N 1
ATOM 591 C CA . THR A 1 81 ? 10.170 8.602 -18.718 1.00 95.19 81 THR A CA 1
ATOM 592 C C . THR A 1 81 ? 8.914 9.473 -18.589 1.00 95.19 81 THR A C 1
ATOM 594 O O . THR A 1 81 ? 8.029 9.194 -17.785 1.00 95.19 81 THR A O 1
ATOM 597 N N . THR A 1 82 ? 8.865 10.592 -19.316 1.00 87.75 82 THR A N 1
ATOM 598 C CA . THR A 1 82 ? 7.744 11.534 -19.376 1.00 87.75 82 THR A CA 1
ATOM 599 C C . THR A 1 82 ? 7.502 11.951 -20.826 1.00 87.75 82 THR A C 1
ATOM 601 O O . THR A 1 82 ? 8.325 11.746 -21.714 1.00 87.75 82 THR A O 1
ATOM 604 N N . THR A 1 83 ? 6.365 12.577 -21.110 1.00 79.06 83 THR A N 1
ATOM 605 C CA . THR A 1 83 ? 6.064 13.046 -22.473 1.00 79.06 83 THR A CA 1
ATOM 606 C C . THR A 1 83 ? 6.576 14.460 -22.758 1.00 79.06 83 THR A C 1
ATOM 608 O O . THR A 1 83 ? 6.391 14.964 -23.863 1.00 79.06 83 THR A O 1
ATOM 611 N N . THR A 1 84 ? 7.169 15.139 -21.772 1.00 81.88 84 THR A N 1
ATOM 612 C CA . THR A 1 84 ? 7.421 16.591 -21.821 1.00 81.88 84 THR A CA 1
ATOM 613 C C . THR A 1 84 ? 8.896 16.980 -21.788 1.00 81.88 84 THR A C 1
ATOM 615 O O . THR A 1 84 ? 9.218 18.134 -22.070 1.00 81.88 84 THR A O 1
ATOM 618 N N . SER A 1 85 ? 9.805 16.056 -21.471 1.00 93.88 85 SER A N 1
ATOM 619 C CA . SER A 1 85 ? 11.236 16.356 -21.340 1.00 93.88 85 SER A CA 1
ATOM 620 C C . SER A 1 85 ? 12.099 15.133 -21.607 1.00 93.88 85 SER A C 1
ATOM 622 O O . SER A 1 85 ? 11.805 14.077 -21.065 1.00 93.88 85 SER A O 1
ATOM 624 N N . TRP A 1 86 ? 13.194 15.269 -22.353 1.00 96.50 86 TRP A N 1
ATOM 625 C CA . TRP A 1 86 ? 14.175 14.193 -22.526 1.00 96.50 86 TRP A CA 1
ATOM 626 C C . TRP A 1 86 ? 15.079 14.070 -21.299 1.00 96.50 86 TRP A C 1
ATOM 628 O O . TRP A 1 86 ? 15.609 15.072 -20.821 1.00 96.50 86 TRP A O 1
ATOM 638 N N . VAL A 1 87 ? 15.270 12.845 -20.808 1.00 96.81 87 VAL A N 1
ATOM 639 C CA . VAL A 1 87 ? 16.212 12.546 -19.721 1.00 96.81 87 VAL A CA 1
ATOM 640 C C . VAL A 1 87 ? 17.645 12.553 -20.252 1.00 96.81 87 VAL A C 1
ATOM 642 O O . VAL A 1 87 ? 18.532 13.126 -19.625 1.00 96.8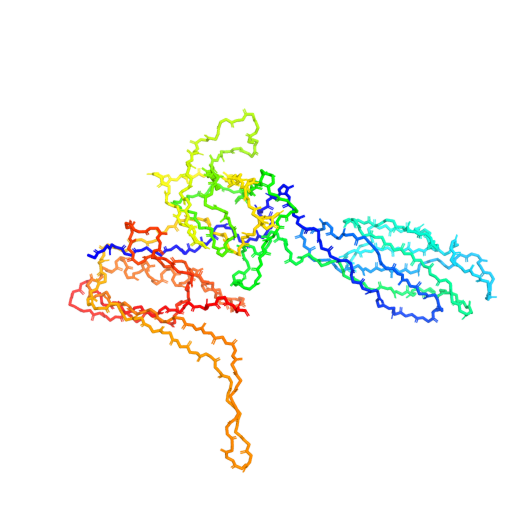1 87 VAL A O 1
ATOM 645 N N . ALA A 1 88 ? 17.865 11.979 -21.437 1.00 97.19 88 ALA A N 1
ATOM 646 C CA . ALA A 1 88 ? 19.115 12.118 -22.176 1.00 97.19 88 ALA A CA 1
ATOM 647 C C . ALA A 1 88 ? 18.861 12.220 -23.684 1.00 97.19 88 ALA A C 1
ATOM 649 O O . ALA A 1 88 ? 17.830 11.777 -24.191 1.00 97.19 88 ALA A O 1
ATOM 650 N N . SER A 1 89 ? 19.827 12.795 -24.399 1.00 97.19 89 SER A N 1
ATOM 651 C CA . SER A 1 89 ? 19.826 12.936 -25.856 1.00 97.19 89 SER A CA 1
ATOM 652 C C . SER A 1 89 ? 21.235 12.703 -26.406 1.00 97.19 89 SER A C 1
ATOM 654 O O . SER A 1 89 ? 22.217 12.779 -25.666 1.00 97.19 89 SER A O 1
ATOM 656 N N . GLY A 1 90 ? 21.336 12.389 -27.696 1.00 96.62 90 GLY A N 1
ATOM 657 C CA . GLY A 1 90 ? 22.593 12.047 -28.364 1.00 96.62 90 GLY A CA 1
ATOM 658 C C . GLY A 1 90 ? 23.207 10.697 -27.964 1.00 96.62 90 GLY A C 1
ATOM 659 O O . GLY A 1 90 ? 24.402 10.509 -28.186 1.00 96.62 90 GLY A O 1
ATOM 660 N N . VAL A 1 91 ? 22.434 9.775 -27.379 1.00 97.62 91 VAL A N 1
ATOM 661 C CA . VAL A 1 91 ? 22.922 8.459 -26.930 1.00 97.62 91 VAL A CA 1
ATOM 662 C C . VAL A 1 91 ? 23.059 7.526 -28.129 1.00 97.62 91 VAL A C 1
ATOM 664 O O . VAL A 1 91 ? 22.108 7.375 -28.886 1.00 97.62 91 VAL A O 1
ATOM 667 N N . THR A 1 92 ? 24.215 6.893 -28.323 1.00 96.88 92 THR A N 1
ATOM 668 C CA . THR A 1 92 ? 24.423 5.978 -29.457 1.00 96.88 92 THR A CA 1
ATOM 669 C C . THR A 1 92 ? 23.531 4.738 -29.340 1.00 96.88 92 THR A C 1
ATOM 671 O O . THR A 1 92 ? 23.519 4.073 -28.307 1.00 96.88 92 THR A O 1
ATOM 674 N N . ALA A 1 93 ? 22.812 4.399 -30.410 1.00 96.69 93 ALA A N 1
ATOM 675 C CA . ALA A 1 93 ? 22.008 3.185 -30.516 1.00 96.69 93 ALA A CA 1
ATOM 676 C C . ALA A 1 93 ? 22.919 1.982 -30.791 1.00 96.69 93 ALA A C 1
ATOM 678 O O . ALA A 1 93 ? 23.207 1.681 -31.947 1.00 96.69 93 ALA A O 1
ATOM 679 N N . THR A 1 94 ? 23.418 1.331 -29.740 1.00 96.19 94 THR A N 1
ATOM 680 C CA . THR A 1 94 ? 24.419 0.259 -29.874 1.00 96.19 94 THR A CA 1
ATOM 681 C C . THR A 1 94 ? 23.821 -1.145 -29.884 1.00 96.19 94 THR A C 1
ATOM 683 O O . THR A 1 94 ? 22.697 -1.358 -29.423 1.00 96.19 94 THR A O 1
ATOM 686 N N . SER A 1 95 ? 24.587 -2.122 -30.381 1.00 95.19 95 SER A N 1
ATOM 687 C CA . SER A 1 95 ? 24.224 -3.542 -30.245 1.00 95.19 95 SER A CA 1
ATOM 688 C C . SER A 1 95 ? 24.469 -4.103 -28.841 1.00 95.19 95 SER A C 1
ATOM 690 O O . SER A 1 95 ? 24.019 -5.203 -28.523 1.00 95.19 95 SER A O 1
ATOM 692 N N . GLY A 1 96 ? 25.229 -3.381 -28.016 1.00 95.38 96 GLY A N 1
ATOM 693 C CA . GLY A 1 96 ? 25.449 -3.693 -26.609 1.00 95.38 96 GLY A CA 1
ATOM 694 C C . GLY A 1 96 ? 24.367 -3.101 -25.708 1.00 95.38 96 GLY A C 1
ATOM 695 O O . GLY A 1 96 ? 23.595 -2.233 -26.113 1.00 95.38 96 GLY A O 1
ATOM 696 N N . ALA A 1 97 ? 24.334 -3.563 -24.457 1.00 96.69 97 ALA A N 1
ATOM 697 C CA . ALA A 1 97 ? 23.469 -2.977 -23.444 1.00 96.69 97 ALA A CA 1
ATOM 698 C C . ALA A 1 97 ? 23.862 -1.513 -23.203 1.00 96.69 97 ALA A C 1
ATOM 700 O O . ALA A 1 97 ? 25.016 -1.195 -22.912 1.00 96.69 97 ALA A O 1
ATOM 701 N N . THR A 1 98 ? 22.882 -0.629 -23.339 1.00 97.81 98 THR A N 1
ATOM 702 C CA . THR A 1 98 ? 22.974 0.784 -22.990 1.00 97.81 98 THR A CA 1
ATOM 703 C C . THR A 1 98 ? 22.105 1.017 -21.767 1.00 97.81 98 THR A C 1
ATOM 705 O O . THR A 1 98 ? 20.877 0.950 -21.857 1.00 97.81 98 THR A O 1
ATOM 708 N N . ASP A 1 99 ? 22.742 1.263 -20.625 1.00 97.50 99 ASP A N 1
ATOM 709 C CA . A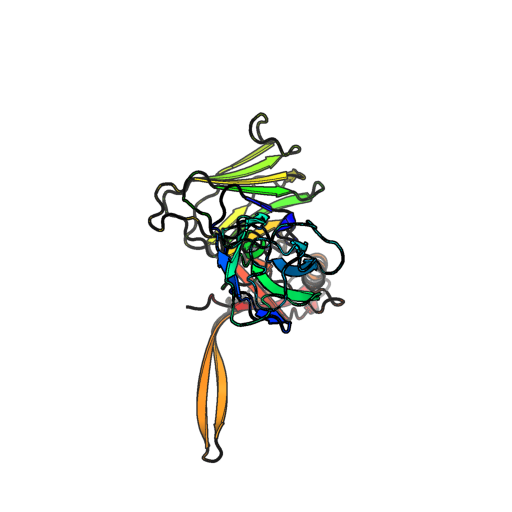SP A 1 99 ? 22.044 1.505 -19.365 1.00 97.50 99 ASP A CA 1
ATOM 710 C C . ASP A 1 99 ? 21.254 2.818 -19.422 1.00 97.50 99 ASP A C 1
ATOM 712 O O . ASP A 1 99 ? 21.750 3.863 -19.856 1.00 97.50 99 ASP A O 1
ATOM 716 N N . LEU A 1 100 ? 20.011 2.759 -18.957 1.00 96.81 100 LEU A N 1
ATOM 717 C CA . LEU A 1 100 ? 19.155 3.909 -18.692 1.00 96.81 100 LEU A CA 1
ATOM 718 C C . LEU A 1 100 ? 19.105 4.148 -17.170 1.00 96.81 100 LEU A C 1
ATOM 720 O O . LEU A 1 100 ? 20.001 3.745 -16.428 1.00 96.81 100 LEU A O 1
ATOM 724 N N . ASN A 1 101 ? 18.072 4.829 -16.670 1.00 95.88 101 ASN A N 1
ATOM 725 C CA . ASN A 1 101 ? 17.839 4.914 -15.226 1.00 95.88 101 ASN A CA 1
ATOM 726 C C . ASN A 1 101 ? 17.129 3.660 -14.680 1.00 95.88 101 ASN A C 1
ATOM 728 O O . ASN A 1 101 ? 16.576 2.850 -15.423 1.00 95.88 101 ASN A O 1
ATOM 732 N N . ASN A 1 102 ? 17.111 3.539 -13.349 1.00 94.88 102 ASN A N 1
ATOM 733 C CA . ASN A 1 102 ? 16.355 2.521 -12.610 1.00 94.88 102 ASN A CA 1
ATOM 734 C C . ASN A 1 102 ? 16.695 1.067 -12.993 1.00 94.88 102 ASN A C 1
ATOM 736 O O . ASN A 1 102 ? 15.814 0.210 -12.985 1.00 94.88 102 ASN A O 1
ATOM 740 N N . GLY A 1 103 ? 17.957 0.795 -13.343 1.00 95.25 103 GLY A N 1
ATOM 741 C CA . GLY A 1 103 ? 18.459 -0.564 -13.585 1.00 95.25 103 GLY A CA 1
ATOM 742 C C . GLY A 1 103 ? 18.040 -1.199 -14.914 1.00 95.25 103 GLY A C 1
ATOM 743 O O . GLY A 1 103 ? 18.348 -2.367 -15.140 1.00 95.25 103 GLY A O 1
ATOM 744 N N . VAL A 1 104 ? 17.359 -0.453 -15.791 1.00 97.44 104 VAL A N 1
ATOM 745 C CA . VAL A 1 104 ? 16.937 -0.942 -17.110 1.00 97.44 104 VAL A CA 1
ATOM 746 C C . VAL A 1 104 ? 17.964 -0.567 -18.168 1.00 97.44 104 VAL A C 1
ATOM 748 O O . VAL A 1 104 ? 18.529 0.524 -18.135 1.00 97.44 104 VAL A O 1
ATOM 751 N N . SER A 1 105 ? 18.160 -1.448 -19.142 1.00 97.81 105 SER A N 1
ATOM 752 C CA . SER A 1 105 ? 19.014 -1.223 -20.303 1.00 97.81 105 SER A CA 1
ATOM 753 C C . SER A 1 105 ? 18.283 -1.540 -21.607 1.00 97.81 105 SER A C 1
ATOM 755 O O . SER A 1 105 ? 17.297 -2.284 -21.634 1.00 97.81 105 SER A O 1
ATOM 757 N N . VAL A 1 106 ? 18.769 -0.954 -22.700 1.00 98.38 106 VAL A N 1
ATOM 758 C CA . VAL A 1 106 ? 18.289 -1.220 -24.061 1.00 98.38 106 VAL A CA 1
ATOM 759 C C . VAL A 1 106 ? 19.443 -1.609 -24.974 1.00 98.38 106 VAL A C 1
ATOM 761 O O . VAL A 1 106 ? 20.559 -1.123 -24.809 1.00 98.38 106 VAL A O 1
ATOM 764 N N . ALA A 1 107 ? 19.171 -2.460 -25.957 1.00 98.19 107 ALA A N 1
ATOM 765 C CA . ALA A 1 107 ? 20.109 -2.799 -27.024 1.00 98.19 107 ALA A CA 1
ATOM 766 C C . ALA A 1 107 ? 19.368 -2.900 -28.360 1.00 98.19 107 ALA A C 1
ATOM 768 O O . ALA A 1 107 ? 18.185 -3.253 -28.400 1.00 98.19 107 ALA A O 1
ATOM 769 N N . PHE A 1 108 ? 20.059 -2.601 -29.458 1.00 98.00 108 PHE A N 1
ATOM 770 C CA . PHE A 1 108 ? 19.485 -2.614 -30.800 1.00 98.00 108 PHE A CA 1
ATOM 771 C C . PHE A 1 108 ? 20.058 -3.752 -31.636 1.00 98.00 108 PHE A C 1
ATOM 773 O O . PHE A 1 108 ? 21.252 -4.027 -31.630 1.00 98.00 108 PHE A O 1
ATOM 780 N N . THR A 1 109 ? 19.198 -4.419 -32.396 1.00 97.12 109 THR A N 1
ATOM 781 C CA . THR A 1 109 ? 19.608 -5.426 -33.376 1.00 97.12 109 THR A CA 1
ATOM 782 C C . THR A 1 109 ? 19.254 -4.923 -34.764 1.00 97.12 109 THR A C 1
ATOM 784 O O . THR A 1 109 ? 18.100 -4.562 -35.013 1.00 97.12 109 THR A O 1
ATOM 787 N N . ALA A 1 110 ? 20.253 -4.898 -35.646 1.00 95.31 110 ALA A N 1
ATOM 788 C CA . ALA A 1 110 ? 20.084 -4.493 -37.034 1.00 95.31 110 ALA A CA 1
ATOM 789 C C . ALA A 1 110 ? 19.107 -5.429 -37.764 1.00 95.31 110 ALA A C 1
ATOM 791 O O . ALA A 1 110 ? 19.073 -6.639 -37.519 1.00 95.31 110 ALA A O 1
ATOM 792 N N . GLY A 1 111 ? 18.306 -4.852 -38.652 1.00 93.06 111 GLY A N 1
ATOM 793 C CA . GLY A 1 111 ? 17.348 -5.557 -39.491 1.00 93.06 111 GLY A CA 1
ATOM 794 C C . GLY A 1 111 ? 17.800 -5.636 -40.947 1.00 93.06 111 GLY A C 1
ATOM 795 O O . GLY A 1 111 ? 18.963 -5.440 -41.290 1.00 93.06 111 GLY A O 1
ATOM 796 N N . THR A 1 112 ? 16.859 -5.955 -41.834 1.00 91.19 112 THR A N 1
ATOM 797 C CA . THR A 1 112 ? 17.090 -5.912 -43.282 1.00 91.19 112 THR A CA 1
ATOM 798 C C . THR A 1 112 ? 16.658 -4.567 -43.858 1.00 91.19 112 THR A C 1
ATOM 800 O O . THR A 1 112 ? 15.460 -4.280 -43.875 1.00 91.19 112 THR A O 1
ATOM 803 N N . GLY A 1 113 ? 17.600 -3.810 -44.423 1.00 89.75 113 GLY A N 1
ATOM 804 C CA . GLY A 1 113 ? 17.342 -2.497 -45.019 1.00 89.75 113 GLY A CA 1
ATOM 805 C C . GLY A 1 113 ? 17.867 -1.368 -44.138 1.00 89.75 113 GLY A C 1
ATOM 806 O O . GLY A 1 113 ? 18.891 -1.534 -43.482 1.00 89.75 113 GLY A O 1
ATOM 807 N N . ASP A 1 114 ? 17.184 -0.224 -44.160 1.00 91.62 114 ASP A N 1
ATOM 808 C CA . ASP A 1 114 ? 17.507 0.894 -43.275 1.00 91.62 114 ASP A CA 1
ATOM 809 C C . ASP A 1 114 ? 17.010 0.569 -41.857 1.00 91.62 114 ASP A C 1
ATOM 811 O O . ASP A 1 114 ? 15.809 0.424 -41.615 1.00 91.62 114 ASP A O 1
ATOM 815 N N . ASP A 1 115 ? 17.943 0.439 -40.917 1.00 94.38 115 ASP A N 1
ATOM 816 C CA . ASP A 1 115 ? 17.672 0.062 -39.527 1.00 94.38 115 ASP A CA 1
ATOM 817 C C . ASP A 1 115 ? 16.732 1.037 -38.814 1.00 94.38 115 ASP A C 1
ATOM 819 O O . ASP A 1 115 ? 15.809 0.620 -38.108 1.00 94.38 115 ASP A O 1
ATOM 823 N N . PHE A 1 116 ? 16.936 2.331 -39.026 1.00 95.19 116 PHE A N 1
ATOM 824 C CA . PHE A 1 116 ? 16.219 3.402 -38.361 1.00 95.19 116 PHE A CA 1
ATOM 825 C C . PHE A 1 116 ? 15.675 4.409 -39.372 1.00 95.19 116 PHE A C 1
ATOM 827 O O . PHE A 1 116 ? 16.334 4.773 -40.346 1.00 95.19 116 PHE A O 1
ATOM 834 N N . ALA A 1 117 ? 14.488 4.935 -39.085 1.00 94.62 117 ALA A N 1
ATOM 835 C CA . ALA A 1 117 ? 14.033 6.203 -39.638 1.00 94.62 117 ALA A CA 1
ATOM 836 C C . ALA A 1 117 ? 14.021 7.282 -38.547 1.00 94.62 117 ALA A C 1
ATOM 838 O O . ALA A 1 117 ? 13.935 6.993 -37.353 1.00 94.62 117 ALA A O 1
ATOM 839 N N . LEU A 1 118 ? 14.117 8.548 -38.958 1.00 95.06 118 LEU A N 1
ATOM 840 C CA . LEU A 1 118 ? 14.002 9.668 -38.028 1.00 95.06 118 LEU A CA 1
ATOM 841 C C . LEU A 1 118 ? 12.613 9.653 -37.371 1.00 95.06 118 LEU A C 1
ATOM 843 O O . LEU A 1 118 ? 11.601 9.605 -38.073 1.00 95.06 118 LEU A O 1
ATOM 847 N N . ASN A 1 119 ? 12.575 9.780 -36.045 1.00 95.69 119 ASN A N 1
ATOM 848 C CA . ASN A 1 119 ? 11.393 9.611 -35.195 1.00 95.69 119 ASN A CA 1
ATOM 849 C C . ASN A 1 119 ? 10.847 8.176 -35.129 1.00 95.69 119 ASN A C 1
ATOM 851 O O . ASN A 1 119 ? 9.693 7.998 -34.740 1.00 95.69 119 ASN A O 1
ATOM 855 N N . ASP A 1 120 ? 11.639 7.157 -35.478 1.00 97.75 120 ASP A N 1
ATOM 856 C CA . ASP A 1 120 ? 11.336 5.805 -35.010 1.00 97.75 120 ASP A CA 1
ATOM 857 C C . ASP A 1 120 ? 11.332 5.819 -33.477 1.00 97.75 120 ASP A C 1
ATOM 859 O O . ASP A 1 120 ? 12.283 6.291 -32.839 1.00 97.75 120 ASP A O 1
ATOM 863 N N . ARG A 1 121 ? 10.253 5.296 -32.899 1.00 97.69 121 ARG A N 1
ATOM 864 C CA . ARG A 1 121 ? 10.016 5.285 -31.462 1.00 97.69 121 ARG A CA 1
ATOM 865 C C . ARG A 1 121 ? 9.847 3.885 -30.925 1.00 97.69 121 ARG A C 1
ATOM 867 O O . ARG A 1 121 ? 9.296 3.004 -31.582 1.00 97.69 121 ARG A O 1
ATOM 874 N N . TRP A 1 122 ? 10.271 3.710 -29.682 1.00 98.06 122 TRP A N 1
ATOM 875 C CA . TRP A 1 122 ? 9.971 2.525 -28.900 1.00 98.06 122 TRP A CA 1
ATOM 876 C C . TRP A 1 122 ? 9.389 2.907 -27.553 1.00 98.06 122 TRP A C 1
ATOM 878 O O . TRP A 1 122 ? 9.856 3.843 -26.905 1.00 98.06 122 TRP A O 1
ATOM 888 N N . TYR A 1 123 ? 8.404 2.123 -27.135 1.00 97.44 123 TYR A N 1
ATOM 889 C CA . TYR A 1 123 ? 7.720 2.258 -25.861 1.00 97.44 123 TYR A CA 1
ATOM 890 C C . TYR A 1 123 ? 7.885 0.977 -25.062 1.00 97.44 123 TYR A C 1
ATOM 892 O O . TYR A 1 123 ? 7.611 -0.111 -25.569 1.00 97.44 123 TYR A O 1
ATOM 900 N N . PHE A 1 124 ? 8.299 1.083 -23.809 1.00 97.62 124 PHE A N 1
ATOM 901 C CA . PHE A 1 124 ? 8.269 -0.040 -22.875 1.00 97.62 124 PHE A CA 1
ATOM 902 C C . PHE A 1 124 ? 7.989 0.466 -21.465 1.00 97.62 124 PHE A C 1
ATOM 904 O O . PHE A 1 124 ? 8.033 1.667 -21.211 1.00 97.62 124 PHE A O 1
ATOM 911 N N . LYS A 1 125 ? 7.679 -0.439 -20.539 1.00 97.00 125 LYS A N 1
ATOM 912 C CA . LYS A 1 125 ? 7.385 -0.085 -19.151 1.00 97.00 125 LYS A CA 1
ATOM 913 C C . LYS A 1 125 ? 8.372 -0.743 -18.202 1.00 97.00 125 LYS A C 1
ATOM 915 O O . LYS A 1 125 ? 8.671 -1.923 -18.353 1.00 97.00 125 LYS A O 1
ATOM 920 N N . GLY A 1 126 ? 8.850 0.013 -17.223 1.00 96.56 126 GLY A N 1
ATOM 921 C CA . GLY A 1 126 ? 9.391 -0.536 -15.986 1.00 96.56 126 GLY A CA 1
ATOM 922 C C . GLY A 1 126 ? 8.234 -0.709 -15.013 1.00 96.56 126 GLY A C 1
ATOM 923 O O . GLY A 1 126 ? 7.561 0.272 -14.708 1.00 96.56 126 GLY A O 1
ATOM 924 N N . ILE A 1 127 ? 7.964 -1.941 -14.586 1.00 94.56 127 ILE A N 1
ATOM 925 C CA . ILE A 1 127 ? 6.839 -2.262 -13.701 1.00 94.56 127 ILE A CA 1
ATOM 926 C C . ILE A 1 127 ? 7.381 -2.876 -12.420 1.00 94.56 127 ILE A C 1
ATOM 928 O O . ILE A 1 127 ? 8.036 -3.921 -12.465 1.00 94.56 127 ILE A O 1
ATOM 932 N N . ASN A 1 128 ? 7.080 -2.254 -11.283 1.00 92.50 128 ASN A N 1
ATOM 933 C CA . ASN A 1 128 ? 7.376 -2.791 -9.966 1.00 92.50 128 ASN A CA 1
ATOM 934 C C . ASN A 1 128 ? 6.085 -3.237 -9.269 1.00 92.50 128 ASN A C 1
ATOM 936 O O . ASN A 1 128 ? 5.406 -2.467 -8.592 1.00 92.50 128 ASN A O 1
ATOM 940 N N . PHE A 1 129 ? 5.788 -4.531 -9.386 1.00 91.31 129 PHE A N 1
ATOM 941 C CA . PHE A 1 129 ? 4.615 -5.149 -8.762 1.00 91.31 129 PHE A CA 1
ATOM 942 C C . PHE A 1 129 ? 4.646 -5.158 -7.226 1.00 91.31 129 PHE A C 1
ATOM 944 O O . PHE A 1 129 ? 3.620 -5.453 -6.620 1.00 91.31 129 PHE A O 1
ATOM 951 N N . PHE A 1 130 ? 5.798 -4.871 -6.615 1.00 93.25 130 PHE A N 1
ATOM 952 C CA . PHE A 1 130 ? 6.056 -5.046 -5.185 1.00 93.25 130 PHE A CA 1
ATOM 953 C C . PHE A 1 130 ? 6.513 -3.758 -4.492 1.00 93.25 130 PHE A C 1
ATOM 955 O O . PHE A 1 130 ? 7.120 -3.814 -3.421 1.00 93.25 130 PHE A O 1
ATOM 962 N N . ASN A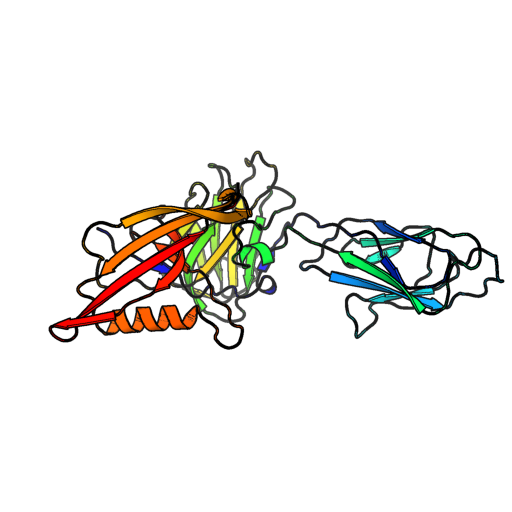 1 131 ? 6.264 -2.601 -5.106 1.00 92.00 131 ASN A N 1
ATOM 963 C CA . ASN A 1 131 ? 6.678 -1.312 -4.566 1.00 92.00 131 ASN A CA 1
ATOM 964 C C . ASN A 1 131 ? 5.953 -0.954 -3.249 1.00 92.00 131 ASN A C 1
ATOM 966 O O . ASN A 1 131 ? 4.996 -1.604 -2.831 1.00 92.00 131 ASN A O 1
ATOM 970 N N . ALA A 1 132 ? 6.412 0.110 -2.587 1.00 91.88 132 ALA A N 1
ATOM 971 C CA . ALA A 1 132 ? 5.857 0.549 -1.305 1.00 91.88 132 ALA A CA 1
ATOM 972 C C . ALA A 1 132 ? 4.413 1.072 -1.403 1.00 91.88 132 ALA A C 1
ATOM 974 O O . ALA A 1 132 ? 3.677 1.026 -0.421 1.00 91.88 132 ALA A O 1
ATOM 975 N N . GLU A 1 133 ? 4.000 1.561 -2.576 1.00 92.62 133 GLU A N 1
ATOM 976 C CA . GLU A 1 133 ? 2.638 2.052 -2.814 1.00 92.62 133 GLU A CA 1
ATOM 977 C C . GLU A 1 133 ? 1.598 0.946 -2.617 1.00 92.62 133 GLU A C 1
ATOM 979 O O . GLU A 1 133 ? 0.490 1.230 -2.175 1.00 92.62 133 GLU A O 1
ATOM 984 N N . LYS A 1 134 ? 1.990 -0.318 -2.824 1.00 93.62 134 LYS A N 1
ATOM 985 C CA . LYS A 1 134 ? 1.137 -1.486 -2.578 1.00 93.62 134 LYS A CA 1
ATOM 986 C C . LYS A 1 134 ? 0.723 -1.678 -1.126 1.00 93.62 134 LYS A C 1
ATOM 988 O O . LYS A 1 134 ? -0.124 -2.508 -0.880 1.00 93.62 134 LYS A O 1
ATOM 993 N N . MET A 1 135 ? 1.323 -0.967 -0.169 1.00 95.31 135 MET A N 1
ATOM 994 C CA . MET A 1 135 ? 0.880 -1.005 1.230 1.00 95.31 135 MET A CA 1
ATOM 995 C C . MET A 1 135 ? -0.237 -0.002 1.539 1.00 95.31 135 MET A C 1
ATOM 997 O O . MET A 1 135 ? -0.691 0.058 2.678 1.00 95.31 135 MET A O 1
ATOM 1001 N N . VAL A 1 136 ? -0.603 0.859 0.587 1.00 94.44 136 VAL A N 1
ATOM 1002 C CA . VAL A 1 136 ? -1.564 1.953 0.796 1.00 94.44 136 VAL A CA 1
ATOM 1003 C C . VAL A 1 136 ? -2.516 2.137 -0.387 1.00 94.44 136 VAL A C 1
ATOM 1005 O O . VAL A 1 136 ? -3.163 3.178 -0.487 1.00 94.44 136 VAL A O 1
ATOM 1008 N N . ASP A 1 137 ? -2.594 1.157 -1.292 1.00 92.31 137 ASP A N 1
ATOM 1009 C CA . ASP A 1 137 ? -3.489 1.185 -2.455 1.00 92.31 137 ASP A CA 1
ATOM 1010 C C . ASP A 1 137 ? -4.881 0.592 -2.164 1.00 92.31 137 ASP A C 1
ATOM 1012 O O . ASP A 1 137 ? -5.764 0.668 -3.023 1.00 92.31 137 ASP A O 1
ATOM 1016 N N . TRP A 1 138 ? -5.096 0.084 -0.942 1.00 91.31 138 TRP A N 1
ATOM 1017 C CA . TRP A 1 138 ? -6.354 -0.486 -0.447 1.00 91.31 138 TRP A CA 1
ATOM 1018 C C . TRP A 1 138 ? -6.784 -1.770 -1.168 1.00 91.31 138 TRP A C 1
ATOM 1020 O O . TRP A 1 138 ? -7.951 -2.180 -1.070 1.00 91.31 138 TRP A O 1
ATOM 1030 N N . ASP A 1 139 ? -5.867 -2.401 -1.903 1.00 91.50 139 ASP A N 1
ATOM 1031 C CA . ASP A 1 139 ? -6.093 -3.648 -2.614 1.00 91.50 139 ASP A CA 1
ATOM 1032 C C . ASP A 1 139 ? -5.447 -4.822 -1.867 1.00 91.50 139 ASP A C 1
ATOM 1034 O O . ASP A 1 139 ? -4.240 -5.036 -1.870 1.00 91.50 139 ASP A O 1
ATOM 1038 N N . ARG A 1 140 ? -6.289 -5.686 -1.294 1.00 90.00 140 ARG A N 1
ATOM 1039 C CA . ARG A 1 140 ? -5.830 -6.870 -0.548 1.00 90.00 140 ARG A CA 1
ATOM 1040 C C . ARG A 1 140 ? -5.068 -7.900 -1.385 1.00 90.00 140 ARG A C 1
ATOM 1042 O O . ARG A 1 140 ? -4.462 -8.817 -0.814 1.00 90.00 140 ARG A O 1
ATOM 1049 N N . ASP A 1 141 ? -5.143 -7.809 -2.710 1.00 91.31 141 ASP A N 1
ATOM 1050 C CA . ASP A 1 141 ? -4.479 -8.739 -3.620 1.00 91.31 141 ASP A CA 1
ATOM 1051 C C . ASP A 1 141 ? -3.087 -8.252 -4.053 1.00 91.31 141 ASP A C 1
ATOM 1053 O O . ASP A 1 141 ? -2.241 -9.071 -4.454 1.00 91.31 141 ASP A O 1
ATOM 1057 N N . THR A 1 142 ? -2.803 -6.955 -3.910 1.00 93.31 142 THR A N 1
ATOM 1058 C CA . THR A 1 142 ? -1.458 -6.401 -4.075 1.00 93.31 142 THR A CA 1
ATOM 1059 C C . THR A 1 142 ? -0.677 -6.514 -2.761 1.00 93.31 142 THR A C 1
ATOM 1061 O O . THR A 1 142 ? -1.192 -6.929 -1.720 1.00 93.31 142 THR A O 1
ATOM 1064 N N . ARG A 1 143 ? 0.642 -6.321 -2.840 1.00 94.44 143 ARG A N 1
ATOM 1065 C CA . ARG A 1 143 ? 1.527 -6.338 -1.670 1.00 94.44 143 ARG A CA 1
ATOM 1066 C C . ARG A 1 143 ? 2.878 -5.751 -1.996 1.00 94.44 143 ARG A C 1
ATOM 1068 O O . ARG A 1 143 ? 3.421 -5.979 -3.078 1.00 94.44 143 ARG A O 1
ATOM 1075 N N . TYR A 1 144 ? 3.447 -5.081 -1.010 1.00 95.25 144 TYR A N 1
ATOM 1076 C CA . TYR A 1 144 ? 4.870 -4.810 -0.986 1.00 95.25 144 TYR A CA 1
ATOM 1077 C C . TYR A 1 144 ? 5.639 -6.114 -0.744 1.00 95.25 144 TYR A C 1
ATOM 1079 O O . TYR A 1 144 ? 5.163 -7.002 -0.028 1.00 95.25 144 TYR A O 1
ATOM 1087 N N . ARG A 1 145 ? 6.841 -6.216 -1.322 1.00 94.88 145 ARG A N 1
ATOM 1088 C CA . ARG A 1 145 ? 7.784 -7.300 -1.041 1.00 94.88 145 ARG A CA 1
ATOM 1089 C C . ARG A 1 145 ? 9.220 -6.784 -0.977 1.00 94.88 145 ARG A C 1
ATOM 1091 O O . ARG A 1 145 ? 9.664 -6.104 -1.902 1.00 94.88 145 ARG A O 1
ATOM 1098 N N . SER A 1 146 ? 9.956 -7.160 0.063 1.00 94.19 146 SER A N 1
ATOM 1099 C CA . SER A 1 146 ? 11.399 -6.914 0.162 1.00 94.19 146 SER A CA 1
ATOM 1100 C C . SER A 1 146 ? 12.206 -7.858 -0.740 1.00 94.19 146 SER A C 1
ATOM 1102 O O . SER A 1 146 ? 11.698 -8.877 -1.217 1.00 94.19 146 SER A O 1
ATOM 1104 N N . ASP A 1 147 ? 13.475 -7.528 -0.982 1.00 91.00 147 ASP A N 1
ATOM 1105 C CA . ASP A 1 147 ? 14.390 -8.413 -1.715 1.00 91.00 147 ASP A CA 1
ATOM 1106 C C . ASP A 1 147 ? 14.915 -9.561 -0.830 1.00 91.00 147 ASP A C 1
ATOM 1108 O O . ASP A 1 147 ? 15.148 -10.668 -1.314 1.00 91.00 147 ASP A O 1
ATOM 1112 N N . ASP A 1 148 ? 15.035 -9.319 0.481 1.00 90.00 148 ASP A N 1
ATOM 1113 C CA . ASP A 1 148 ? 15.480 -10.300 1.475 1.00 90.00 148 ASP A CA 1
ATOM 1114 C C . ASP A 1 148 ? 14.806 -10.114 2.854 1.00 90.00 148 ASP A C 1
ATOM 1116 O O . ASP A 1 148 ? 13.913 -9.287 3.030 1.00 90.00 148 ASP A O 1
ATOM 1120 N N . VAL A 1 149 ? 15.201 -10.919 3.843 1.00 87.06 149 VAL A N 1
ATOM 1121 C CA . VAL A 1 149 ? 14.667 -10.897 5.224 1.00 87.06 149 VAL A CA 1
ATOM 1122 C C . VAL A 1 149 ? 15.495 -10.051 6.196 1.00 87.06 149 VAL A C 1
ATOM 1124 O O . VAL A 1 149 ? 15.217 -10.029 7.400 1.00 87.06 149 VAL A O 1
ATOM 1127 N N . SER A 1 150 ? 16.574 -9.429 5.725 1.00 76.75 150 SER A N 1
ATOM 1128 C CA . SER A 1 150 ? 17.555 -8.795 6.594 1.00 76.75 150 SER A CA 1
ATOM 1129 C C . SER A 1 150 ? 17.158 -7.355 6.900 1.00 76.75 150 SER A C 1
ATOM 1131 O O . SER A 1 150 ? 17.258 -6.476 6.057 1.00 76.75 150 SER A O 1
ATOM 1133 N N . GLY A 1 151 ? 16.693 -7.135 8.136 1.00 65.25 151 GLY A N 1
ATOM 1134 C CA . GLY A 1 151 ? 16.497 -5.811 8.732 1.00 65.25 151 GLY A CA 1
ATOM 1135 C C . GLY A 1 151 ? 15.780 -4.826 7.817 1.00 65.25 151 GLY A C 1
ATOM 1136 O O . GLY A 1 151 ? 16.394 -3.854 7.397 1.00 65.25 151 GLY A O 1
ATOM 1137 N N . SER A 1 152 ? 14.505 -5.082 7.520 1.00 84.06 152 SER A N 1
ATOM 1138 C CA . SER A 1 152 ? 13.708 -4.163 6.711 1.00 84.06 152 SER A CA 1
ATOM 1139 C C . SER A 1 152 ? 13.131 -3.053 7.576 1.00 84.06 152 SER A C 1
ATOM 1141 O O . SER A 1 152 ? 12.499 -3.300 8.606 1.00 84.06 152 SER A O 1
ATOM 1143 N N . SER A 1 153 ? 13.312 -1.819 7.138 1.00 91.75 153 SER A N 1
ATOM 1144 C CA . SER A 1 153 ? 12.766 -0.632 7.769 1.00 91.75 153 SER A CA 1
ATOM 1145 C C . SER A 1 153 ? 11.866 0.125 6.806 1.00 91.75 153 SER A C 1
ATOM 1147 O O . SER A 1 153 ? 12.196 0.397 5.653 1.00 91.75 153 SER A O 1
ATOM 1149 N N . ILE A 1 154 ? 10.696 0.484 7.319 1.00 94.50 154 ILE A N 1
ATOM 1150 C CA . ILE A 1 154 ? 9.707 1.298 6.628 1.00 94.50 154 ILE A CA 1
ATOM 1151 C C . ILE A 1 154 ? 9.730 2.646 7.317 1.00 94.50 154 ILE A C 1
ATOM 1153 O O . ILE A 1 154 ? 9.196 2.797 8.416 1.00 94.50 154 ILE A O 1
ATOM 1157 N N . SER A 1 155 ? 10.399 3.615 6.703 1.00 95.25 155 SER A N 1
ATOM 1158 C CA . SER A 1 155 ? 10.408 4.994 7.180 1.00 95.25 155 SER A CA 1
ATOM 1159 C C . SER A 1 155 ? 9.251 5.760 6.553 1.00 95.25 155 SER A C 1
ATOM 1161 O O . SER A 1 155 ? 9.045 5.712 5.346 1.00 95.25 155 SER A O 1
ATOM 1163 N N . ILE A 1 156 ? 8.512 6.485 7.380 1.00 96.69 156 ILE A N 1
ATOM 1164 C CA . ILE A 1 156 ? 7.289 7.190 7.016 1.00 96.69 156 ILE A CA 1
ATOM 1165 C C . ILE A 1 156 ? 7.511 8.676 7.286 1.00 96.69 156 ILE A C 1
ATOM 1167 O O . ILE A 1 156 ? 7.814 9.078 8.413 1.00 96.69 156 ILE A O 1
ATOM 1171 N N . ASN A 1 157 ? 7.357 9.495 6.251 1.00 96.44 157 ASN A N 1
ATOM 1172 C CA . ASN A 1 157 ? 7.422 10.946 6.330 1.00 96.44 157 ASN A CA 1
ATOM 1173 C C . ASN A 1 157 ? 6.036 11.545 6.081 1.00 96.44 157 ASN A C 1
ATOM 1175 O O . ASN A 1 157 ? 5.541 11.556 4.952 1.00 96.44 157 ASN A O 1
ATOM 1179 N N . LEU A 1 158 ? 5.436 12.084 7.140 1.00 96.50 158 LEU A N 1
ATOM 1180 C CA . LEU A 1 158 ? 4.125 12.726 7.081 1.00 96.50 158 LEU A CA 1
ATOM 1181 C C . LEU A 1 158 ? 4.202 14.205 6.663 1.00 96.50 158 LEU A C 1
ATOM 1183 O O . LEU A 1 158 ? 3.176 14.866 6.520 1.00 96.50 158 LEU A O 1
ATOM 1187 N N . GLY A 1 159 ? 5.408 14.762 6.504 1.00 95.50 159 GLY A N 1
ATOM 1188 C CA . GLY A 1 159 ? 5.658 16.160 6.129 1.00 95.50 159 GLY A CA 1
ATOM 1189 C C . GLY A 1 159 ? 5.384 17.185 7.238 1.00 95.50 159 GLY A C 1
ATOM 1190 O O . GLY A 1 159 ? 6.030 18.231 7.280 1.00 95.50 159 GLY A O 1
ATOM 1191 N N . THR A 1 160 ? 4.478 16.880 8.165 1.00 95.50 160 THR A N 1
ATOM 1192 C CA . THR A 1 160 ? 4.183 17.653 9.377 1.00 95.50 160 THR A CA 1
ATOM 1193 C C . THR A 1 160 ? 3.847 16.715 10.534 1.00 95.50 160 THR A C 1
ATOM 1195 O O . THR A 1 160 ? 3.597 15.528 10.328 1.00 95.50 160 THR A O 1
ATOM 1198 N N . SER A 1 161 ? 3.853 17.231 11.762 1.00 97.06 161 SER A N 1
ATOM 1199 C CA . SER A 1 161 ? 3.459 16.450 12.932 1.00 97.06 161 SER A CA 1
ATOM 1200 C C . SER A 1 161 ? 1.966 16.144 12.899 1.00 97.06 161 SER A C 1
ATOM 1202 O O . SER A 1 161 ? 1.143 17.060 12.891 1.00 97.06 161 SER A O 1
ATOM 1204 N N . TYR A 1 162 ? 1.633 14.858 12.955 1.00 97.38 162 TYR A N 1
ATOM 1205 C CA . TYR A 1 162 ? 0.276 14.374 13.181 1.00 97.38 162 TYR A CA 1
ATOM 1206 C C . TYR A 1 162 ? 0.234 13.510 14.427 1.00 97.38 162 TYR A C 1
ATOM 1208 O O . TYR A 1 162 ? 1.203 12.818 14.741 1.00 97.38 162 TYR A O 1
ATOM 1216 N N . THR A 1 163 ? -0.894 13.557 15.133 1.00 97.44 163 THR A N 1
ATOM 1217 C CA . THR A 1 163 ? -1.171 12.627 16.225 1.00 97.44 163 THR A CA 1
ATOM 1218 C C . THR A 1 163 ? -1.380 11.232 15.656 1.00 97.44 163 THR A C 1
ATOM 1220 O O . THR A 1 163 ? -2.222 11.026 14.787 1.00 97.44 163 THR A O 1
ATOM 1223 N N . VAL A 1 164 ? -0.616 10.282 16.175 1.00 98.00 164 VAL A N 1
ATOM 1224 C CA . VAL A 1 164 ? -0.752 8.859 15.903 1.00 98.00 164 VAL A CA 1
ATOM 1225 C C . VAL A 1 164 ? -1.057 8.168 17.217 1.00 98.00 164 VAL A C 1
ATOM 1227 O O . VAL A 1 164 ? -0.429 8.449 18.241 1.00 98.00 164 VAL A O 1
ATOM 1230 N N . SER A 1 165 ? -1.996 7.234 17.158 1.00 97.69 165 SER A N 1
ATOM 1231 C CA . SER A 1 165 ? -2.370 6.383 18.288 1.00 97.69 165 SER A CA 1
ATOM 1232 C C . SER A 1 165 ? -2.276 4.901 17.936 1.00 97.69 165 SER A C 1
ATOM 1234 O O . SER A 1 165 ? -2.313 4.055 18.829 1.00 97.69 165 SER A O 1
ATOM 1236 N N . SER A 1 166 ? -2.169 4.564 16.648 1.00 97.62 166 SER A N 1
ATOM 1237 C CA . SER A 1 166 ? -2.242 3.187 16.178 1.00 97.62 166 SER A CA 1
ATOM 1238 C C . SER A 1 166 ? -1.432 2.916 14.911 1.00 97.62 166 SER A C 1
ATOM 1240 O O . SER A 1 166 ? -1.216 3.804 14.082 1.00 97.62 166 SER A O 1
ATOM 1242 N N . LEU A 1 167 ? -1.020 1.656 14.785 1.00 98.25 167 LEU A N 1
ATOM 1243 C CA . LEU A 1 167 ? -0.368 1.053 13.628 1.00 98.25 167 LEU A CA 1
ATOM 1244 C C . LEU A 1 167 ? -1.123 -0.229 13.259 1.00 98.25 167 LEU A C 1
ATOM 1246 O O . LEU A 1 167 ? -1.421 -1.049 14.135 1.00 98.25 167 LEU A O 1
ATOM 1250 N N . VAL A 1 168 ? -1.369 -0.433 11.966 1.00 98.31 168 VAL A N 1
ATOM 1251 C CA . VAL A 1 168 ? -1.813 -1.724 11.427 1.00 98.31 168 VAL A CA 1
ATOM 1252 C C . VAL A 1 168 ? -0.824 -2.210 10.384 1.00 98.31 168 VAL A C 1
ATOM 1254 O O . VAL A 1 168 ? -0.445 -1.449 9.499 1.00 98.31 168 VAL A O 1
ATOM 1257 N N . LEU A 1 169 ? -0.464 -3.490 10.472 1.00 97.56 169 LEU A N 1
ATOM 1258 C CA . LEU A 1 169 ? 0.186 -4.238 9.397 1.00 97.56 169 LEU A CA 1
ATOM 1259 C C . LEU A 1 169 ? -0.751 -5.380 9.012 1.00 97.56 169 LEU A C 1
ATOM 1261 O O . LEU A 1 169 ? -1.062 -6.229 9.850 1.00 97.56 169 LEU A O 1
ATOM 1265 N N . TYR A 1 170 ? -1.232 -5.395 7.776 1.00 95.94 170 TYR A N 1
ATOM 1266 C CA . TYR A 1 170 ? -2.212 -6.372 7.306 1.00 95.94 170 TYR A CA 1
ATOM 1267 C C . TYR A 1 170 ? -1.646 -7.262 6.199 1.00 95.94 170 TYR A C 1
ATOM 1269 O O . TYR A 1 170 ? -0.776 -6.845 5.435 1.00 95.94 170 TYR A O 1
ATOM 1277 N N . ASP A 1 171 ? -2.160 -8.492 6.124 1.00 95.69 171 ASP A N 1
ATOM 1278 C CA . ASP A 1 171 ? -1.812 -9.510 5.125 1.00 95.69 171 ASP A CA 1
ATOM 1279 C C . ASP A 1 171 ? -0.295 -9.732 4.968 1.00 95.69 171 ASP A C 1
ATOM 1281 O O . ASP A 1 171 ? 0.220 -9.866 3.857 1.00 95.69 171 ASP A O 1
ATOM 1285 N N . HIS A 1 172 ? 0.419 -9.784 6.096 1.00 95.88 172 HIS A N 1
ATOM 1286 C CA . HIS A 1 172 ? 1.869 -9.983 6.131 1.00 95.88 172 HIS A CA 1
ATOM 1287 C C . HIS A 1 172 ? 2.272 -11.465 6.160 1.00 95.88 172 HIS A C 1
ATOM 1289 O O . HIS A 1 172 ? 1.511 -12.323 6.621 1.00 95.88 172 HIS A O 1
ATOM 1295 N N . ASN A 1 173 ? 3.511 -11.762 5.756 1.00 96.25 173 ASN A N 1
ATOM 1296 C CA . ASN A 1 173 ? 4.089 -13.114 5.812 1.00 96.25 173 ASN A CA 1
ATOM 1297 C C . ASN A 1 173 ? 5.067 -13.335 6.986 1.00 96.25 173 ASN A C 1
ATOM 1299 O O . ASN A 1 173 ? 5.800 -14.321 6.989 1.00 96.25 173 ASN A O 1
ATOM 1303 N N . PHE A 1 174 ? 5.111 -12.425 7.967 1.00 96.38 174 PHE A N 1
ATOM 1304 C CA . PHE A 1 174 ? 6.076 -12.525 9.068 1.00 96.38 174 PHE A CA 1
ATOM 1305 C C . PHE A 1 174 ? 6.044 -13.869 9.815 1.00 96.38 174 PHE A C 1
ATOM 1307 O O . PHE A 1 174 ? 4.970 -14.412 10.112 1.00 96.38 174 PHE A O 1
ATOM 1314 N N . SER A 1 175 ? 7.222 -14.352 10.211 1.00 95.38 175 SER A N 1
ATOM 1315 C CA . SER A 1 175 ? 7.364 -15.535 11.057 1.00 95.38 175 SER A CA 1
ATOM 1316 C C . SER A 1 175 ? 6.980 -15.246 12.514 1.00 95.38 175 SER A C 1
ATOM 1318 O O . SER A 1 175 ? 6.982 -14.106 12.975 1.00 95.38 175 SER A O 1
ATOM 1320 N N . THR A 1 176 ? 6.701 -16.292 13.297 1.00 95.25 176 THR A N 1
ATOM 1321 C CA . THR A 1 176 ? 6.413 -16.153 14.737 1.00 95.25 176 THR A CA 1
ATOM 1322 C C . THR A 1 176 ? 7.602 -15.631 15.554 1.00 95.25 176 THR A C 1
ATOM 1324 O O . THR A 1 176 ? 7.427 -15.297 16.722 1.00 95.25 176 THR A O 1
ATOM 1327 N N . GLY A 1 177 ? 8.814 -15.636 14.983 1.00 93.56 177 GLY A N 1
ATOM 1328 C CA . GLY A 1 177 ? 10.044 -15.156 15.616 1.00 93.56 177 GLY A CA 1
ATOM 1329 C C . GLY A 1 177 ? 10.403 -13.711 15.269 1.00 93.56 177 GLY A C 1
ATOM 1330 O O . GLY A 1 177 ? 11.456 -13.247 15.705 1.00 93.56 177 GLY A O 1
ATOM 1331 N N . VAL A 1 178 ? 9.565 -13.019 14.490 1.00 96.25 178 VAL A N 1
ATOM 1332 C CA . VAL A 1 178 ? 9.806 -11.633 14.089 1.00 96.25 178 VAL A CA 1
ATOM 1333 C C . VAL A 1 178 ? 9.910 -10.712 15.304 1.00 96.25 178 VAL A C 1
ATOM 1335 O O . VAL A 1 178 ? 9.114 -10.798 16.243 1.00 96.25 178 VAL A O 1
ATOM 1338 N N . SER A 1 179 ? 10.862 -9.783 15.271 1.00 95.75 179 SER A N 1
ATOM 1339 C CA . SER A 1 179 ? 10.869 -8.631 16.171 1.00 95.75 179 SER A CA 1
ATOM 1340 C C . SER A 1 179 ? 10.496 -7.376 15.397 1.00 95.75 179 SER A C 1
ATOM 1342 O O . SER A 1 179 ? 11.126 -7.072 14.382 1.00 95.75 179 SER A O 1
ATOM 1344 N N . ILE A 1 180 ? 9.497 -6.653 15.897 1.00 97.19 180 ILE A N 1
ATOM 1345 C CA . ILE A 1 180 ? 8.992 -5.429 15.283 1.00 97.19 180 ILE A CA 1
ATOM 1346 C C . ILE A 1 180 ? 9.114 -4.296 16.298 1.00 97.19 180 ILE A C 1
ATOM 1348 O O . ILE A 1 180 ? 8.640 -4.413 17.434 1.00 97.19 180 ILE A O 1
ATOM 1352 N N . THR A 1 181 ? 9.730 -3.198 15.874 1.00 96.62 181 THR A N 1
ATOM 1353 C CA . THR A 1 181 ? 9.834 -1.964 16.655 1.00 96.62 181 THR A CA 1
ATOM 1354 C C . THR A 1 181 ? 9.132 -0.846 15.908 1.00 96.62 181 THR A C 1
ATOM 1356 O O . THR A 1 181 ? 9.400 -0.614 14.731 1.00 96.62 181 THR A O 1
ATOM 1359 N N . PHE A 1 182 ? 8.243 -0.142 16.598 1.00 97.62 182 PHE A N 1
ATOM 1360 C CA . PHE A 1 182 ? 7.546 1.017 16.067 1.00 97.62 182 PHE A CA 1
ATOM 1361 C C . PHE A 1 182 ? 8.027 2.275 16.783 1.00 97.62 182 PHE A C 1
ATOM 1363 O O . PHE A 1 182 ? 7.992 2.355 18.013 1.00 97.62 182 PHE A O 1
ATOM 1370 N N . SER A 1 183 ? 8.515 3.243 16.012 1.00 96.94 183 SER A N 1
ATOM 1371 C CA . SER A 1 183 ? 9.160 4.439 16.542 1.00 96.94 183 SER A CA 1
ATOM 1372 C C . SER A 1 183 ? 8.622 5.719 15.913 1.00 96.94 183 SER A C 1
ATOM 1374 O O . SER A 1 183 ? 8.307 5.745 14.725 1.00 96.94 183 SER A O 1
ATOM 1376 N N . GLY A 1 184 ? 8.572 6.792 16.702 1.00 97.25 184 GLY A N 1
ATOM 1377 C CA . GLY A 1 184 ? 8.194 8.140 16.271 1.00 97.25 184 GLY A CA 1
ATOM 1378 C C . GLY A 1 184 ? 9.249 9.159 16.691 1.00 97.25 184 GLY A C 1
ATOM 1379 O O . GLY A 1 184 ? 9.797 9.051 17.792 1.00 97.25 184 GLY A O 1
ATOM 1380 N N . ALA A 1 185 ? 9.551 10.120 15.811 1.00 96.50 185 ALA A N 1
ATOM 1381 C CA . ALA A 1 185 ? 10.597 11.105 16.056 1.00 96.50 185 ALA A CA 1
ATOM 1382 C C . ALA A 1 185 ? 10.378 12.467 15.381 1.00 96.50 185 ALA A C 1
ATOM 1384 O O . ALA A 1 185 ? 9.756 12.583 14.323 1.00 96.50 185 ALA A O 1
ATOM 1385 N N . THR A 1 186 ? 10.958 13.526 15.959 1.00 95.06 186 THR A N 1
ATOM 1386 C CA . THR A 1 186 ? 10.958 14.870 15.339 1.00 95.06 186 THR A CA 1
ATOM 1387 C C . THR A 1 186 ? 11.923 15.002 14.162 1.00 95.06 186 THR A C 1
ATOM 1389 O O . THR A 1 186 ? 11.792 15.927 13.359 1.00 95.06 186 THR A O 1
ATOM 1392 N N . LYS A 1 187 ? 12.891 14.089 14.040 1.00 91.69 187 LYS A N 1
ATOM 1393 C CA . LYS A 1 187 ? 13.905 14.065 12.979 1.00 91.69 187 LYS A CA 1
ATOM 1394 C C . LYS A 1 187 ? 13.939 12.696 12.310 1.00 91.69 187 LYS A C 1
ATOM 1396 O O . LYS A 1 187 ? 13.770 11.684 12.974 1.00 91.69 187 LYS A O 1
ATOM 1401 N N . SER A 1 188 ? 14.251 12.671 11.017 1.00 87.12 188 SER A N 1
ATOM 1402 C CA . SER A 1 188 ? 14.354 11.442 10.219 1.00 87.12 188 SER A CA 1
ATOM 1403 C C . SER A 1 188 ? 15.691 10.699 10.348 1.00 87.12 188 SER A C 1
ATOM 1405 O O . SER A 1 188 ? 15.870 9.665 9.709 1.00 87.12 188 SER A O 1
ATOM 1407 N N . ASN A 1 189 ? 16.655 11.208 11.128 1.00 81.75 189 ASN A N 1
ATOM 1408 C CA . ASN A 1 189 ? 17.926 10.512 11.344 1.00 81.75 189 ASN A CA 1
ATOM 1409 C C . ASN A 1 189 ? 17.789 9.498 12.487 1.00 81.75 189 ASN A C 1
ATOM 1411 O O . ASN A 1 189 ? 17.939 9.848 13.658 1.00 81.75 189 ASN A O 1
ATOM 1415 N N . TRP A 1 190 ? 17.536 8.246 12.117 1.00 81.94 190 TRP A N 1
ATOM 1416 C CA . TRP A 1 190 ? 17.363 7.123 13.037 1.00 81.94 190 TRP A CA 1
ATOM 1417 C C . TRP A 1 190 ? 18.673 6.525 13.571 1.00 81.94 190 TRP A C 1
ATOM 1419 O O . TRP A 1 190 ? 18.632 5.701 14.479 1.00 81.94 190 TRP A O 1
ATOM 1429 N N . VAL A 1 191 ? 19.825 6.896 13.000 1.00 68.75 191 VAL A N 1
ATOM 1430 C CA . VAL A 1 191 ? 21.130 6.290 13.326 1.00 68.75 191 VAL A CA 1
ATOM 1431 C C . VAL A 1 191 ? 21.795 6.992 14.515 1.00 68.75 191 VAL A C 1
ATOM 1433 O O . VAL A 1 191 ? 22.421 6.336 15.343 1.00 68.75 191 VAL A O 1
ATOM 1436 N N . ASP A 1 192 ? 21.604 8.310 14.641 1.00 62.19 192 ASP A N 1
ATOM 1437 C CA . ASP A 1 192 ? 22.282 9.137 15.656 1.00 62.19 192 ASP A CA 1
ATOM 1438 C C . ASP A 1 192 ? 21.342 9.705 16.737 1.00 62.19 192 ASP A C 1
ATOM 1440 O O . ASP A 1 192 ? 21.791 10.386 17.664 1.00 62.19 192 ASP A O 1
ATOM 1444 N N . GLY A 1 193 ? 20.033 9.472 16.620 1.00 63.31 193 GLY A N 1
ATOM 1445 C CA . GLY A 1 193 ? 19.018 9.945 17.560 1.00 63.31 193 GLY A CA 1
ATOM 1446 C C . GLY A 1 193 ? 18.282 8.785 18.217 1.00 63.31 193 GLY A C 1
ATOM 1447 O O . GLY A 1 193 ? 17.809 7.885 17.530 1.00 63.31 193 GLY A O 1
ATOM 1448 N N . MET A 1 194 ? 18.140 8.816 19.547 1.00 79.88 194 MET A N 1
ATOM 1449 C CA . MET A 1 194 ? 17.128 7.985 20.199 1.00 79.88 194 MET A CA 1
ATOM 1450 C C . MET A 1 194 ? 15.748 8.498 19.769 1.00 79.88 194 MET A C 1
ATOM 1452 O O . MET A 1 194 ? 15.491 9.690 19.959 1.00 79.88 194 MET A O 1
ATOM 1456 N N . PRO A 1 195 ? 14.878 7.643 19.208 1.00 91.69 195 PRO A N 1
ATOM 1457 C CA . PRO A 1 195 ? 13.515 8.047 18.902 1.00 91.69 195 PRO A CA 1
ATOM 1458 C C . PRO A 1 195 ? 12.783 8.435 20.190 1.00 91.69 195 PRO A C 1
ATOM 1460 O O . PRO A 1 195 ? 12.956 7.801 21.234 1.00 91.69 195 PRO A O 1
ATOM 1463 N N . GLU A 1 196 ? 11.971 9.486 20.120 1.00 94.75 196 GLU A N 1
ATOM 1464 C CA . GLU A 1 196 ? 11.215 9.996 21.263 1.00 94.75 196 GLU A CA 1
ATOM 1465 C C . GLU A 1 196 ? 10.118 9.022 21.716 1.00 94.75 196 GLU A C 1
ATOM 1467 O O . GLU A 1 196 ? 9.800 8.958 22.904 1.00 94.75 196 GLU A O 1
ATOM 1472 N N . VAL A 1 197 ? 9.577 8.234 20.784 1.00 95.50 197 VAL A N 1
ATOM 1473 C CA . VAL A 1 197 ? 8.710 7.085 21.064 1.00 95.50 197 VAL A CA 1
ATOM 1474 C C . VAL A 1 197 ? 9.322 5.849 20.433 1.00 95.50 197 VAL A C 1
ATOM 1476 O O . VAL A 1 197 ? 9.705 5.871 19.267 1.00 95.50 197 VAL A O 1
ATOM 1479 N N . SER A 1 198 ? 9.396 4.763 21.196 1.00 96.12 198 SER A N 1
ATOM 1480 C CA . SER A 1 198 ? 9.811 3.456 20.697 1.00 96.12 198 SER A CA 1
ATOM 1481 C C . SER A 1 198 ? 9.110 2.364 21.482 1.00 96.12 198 SER A C 1
ATOM 1483 O O . SER A 1 198 ? 9.289 2.251 22.695 1.00 96.12 198 SER A O 1
ATOM 1485 N N . GLU A 1 199 ? 8.298 1.575 20.790 1.00 97.75 199 GLU A N 1
ATOM 1486 C CA . GLU A 1 199 ? 7.530 0.488 21.378 1.00 97.75 199 GLU A CA 1
ATOM 1487 C C . GLU A 1 199 ? 7.750 -0.805 20.596 1.00 97.75 199 GLU A C 1
ATOM 1489 O O . GLU A 1 199 ? 7.872 -0.808 19.369 1.00 97.75 199 GLU A O 1
ATOM 1494 N N . SER A 1 200 ? 7.793 -1.925 21.318 1.00 97.38 200 SER A N 1
ATOM 1495 C CA . SER A 1 200 ? 7.775 -3.242 20.689 1.00 97.38 200 SER A CA 1
ATOM 1496 C C . SER A 1 200 ? 6.351 -3.572 20.257 1.00 97.38 200 SER A C 1
ATOM 1498 O O . SER A 1 200 ? 5.412 -3.465 21.048 1.00 97.38 200 SER A O 1
ATOM 1500 N N . VAL A 1 201 ? 6.205 -3.993 19.005 1.00 97.81 201 VAL A N 1
ATOM 1501 C CA . VAL A 1 201 ? 4.923 -4.400 18.437 1.00 97.81 201 VAL A CA 1
ATOM 1502 C C . VAL A 1 201 ? 4.761 -5.906 18.601 1.00 97.81 201 VAL A C 1
ATOM 1504 O O . VAL A 1 201 ? 5.632 -6.693 18.230 1.00 97.81 201 VAL A O 1
ATOM 1507 N N . THR A 1 202 ? 3.628 -6.315 19.170 1.00 96.81 202 THR A N 1
ATOM 1508 C CA . THR A 1 202 ? 3.333 -7.735 19.392 1.00 96.81 202 THR A CA 1
ATOM 1509 C C . THR A 1 202 ? 2.938 -8.410 18.083 1.00 96.81 202 THR A C 1
ATOM 1511 O O . THR A 1 202 ? 2.049 -7.939 17.376 1.00 96.81 202 THR A O 1
ATOM 1514 N N . TYR A 1 203 ? 3.569 -9.548 17.790 1.00 96.81 203 TYR A N 1
ATOM 1515 C CA . TYR A 1 203 ? 3.230 -10.376 16.638 1.00 96.81 203 TYR A CA 1
ATOM 1516 C C . TYR A 1 203 ? 1.768 -10.848 16.675 1.00 96.81 203 TYR A C 1
ATOM 1518 O O . TYR A 1 203 ? 1.262 -11.319 17.697 1.00 96.81 203 TYR A O 1
ATOM 1526 N N . GLY A 1 204 ? 1.122 -10.781 15.516 1.00 96.44 204 GLY A N 1
ATOM 1527 C CA . GLY A 1 204 ? -0.187 -11.342 15.233 1.00 96.44 204 GLY A CA 1
ATOM 1528 C C . GLY A 1 204 ? -0.101 -12.184 13.968 1.00 96.44 204 GLY A C 1
ATOM 1529 O O . GLY A 1 204 ? 0.669 -11.887 13.063 1.00 96.44 204 GLY A O 1
ATOM 1530 N N . VAL A 1 205 ? -0.864 -13.272 13.902 1.00 94.50 205 VAL A N 1
ATOM 1531 C CA . VAL A 1 205 ? -0.884 -14.127 12.709 1.00 94.50 205 VAL A CA 1
ATOM 1532 C C . VAL A 1 205 ? -1.654 -13.399 11.609 1.00 94.50 205 VAL A C 1
ATOM 1534 O O . VAL A 1 205 ? -2.805 -13.024 11.832 1.00 94.50 205 VAL A O 1
ATOM 1537 N N . THR A 1 206 ? -1.051 -13.237 10.427 1.00 90.25 206 THR A N 1
ATOM 1538 C CA . THR A 1 206 ? -1.579 -12.565 9.210 1.00 90.25 206 THR A CA 1
ATOM 1539 C C . THR A 1 206 ? -1.897 -11.073 9.316 1.00 90.25 206 THR A C 1
ATOM 1541 O O . THR A 1 206 ? -1.926 -10.390 8.296 1.00 90.25 206 THR A O 1
ATOM 1544 N N . LYS A 1 207 ? -2.157 -10.553 10.514 1.00 95.81 207 LYS A N 1
ATOM 1545 C CA . LYS A 1 207 ? -2.482 -9.151 10.755 1.00 95.81 207 LYS A CA 1
ATOM 1546 C C . LYS A 1 207 ? -2.056 -8.742 12.159 1.00 95.81 207 LYS A C 1
ATOM 1548 O O . LYS A 1 207 ? -2.209 -9.508 13.114 1.00 95.81 207 LYS A O 1
ATOM 1553 N N . ILE A 1 208 ? -1.580 -7.514 12.280 1.00 98.19 208 ILE A N 1
ATOM 1554 C CA . ILE A 1 208 ? -1.083 -6.909 13.511 1.00 98.19 208 ILE A CA 1
ATOM 1555 C C . ILE A 1 208 ? -1.792 -5.577 13.705 1.00 98.19 208 ILE A C 1
ATOM 1557 O O . ILE A 1 208 ? -1.835 -4.754 12.795 1.00 98.19 208 ILE A O 1
ATOM 1561 N N . LEU A 1 209 ? -2.316 -5.375 14.909 1.00 98.19 209 LEU A N 1
ATOM 1562 C CA . LEU A 1 209 ? -2.835 -4.102 15.383 1.00 98.19 209 LEU A CA 1
ATOM 1563 C C . LEU A 1 209 ? -2.061 -3.722 16.641 1.00 98.19 209 LEU A C 1
ATOM 1565 O O . LEU A 1 209 ? -2.055 -4.474 17.618 1.00 98.19 209 LEU A O 1
ATOM 1569 N N . HIS A 1 210 ? -1.442 -2.549 16.613 1.00 98.00 210 HIS A N 1
ATOM 1570 C CA . HIS A 1 210 ? -0.733 -1.977 17.747 1.00 98.00 210 HIS A CA 1
ATOM 1571 C C . HIS A 1 210 ? -1.354 -0.638 18.119 1.00 98.00 210 HIS A C 1
ATOM 1573 O O . HIS A 1 210 ? -1.496 0.237 17.269 1.00 98.00 210 HIS A O 1
ATOM 1579 N N . PHE A 1 211 ? -1.700 -0.475 19.392 1.00 97.50 211 PHE A N 1
ATOM 1580 C CA . PHE A 1 211 ? -2.052 0.822 19.961 1.00 97.50 211 PHE A CA 1
ATOM 1581 C C . PHE A 1 211 ? -0.859 1.331 20.754 1.00 97.50 211 PHE A C 1
ATOM 1583 O O . PHE A 1 211 ? -0.314 0.588 21.570 1.00 97.50 211 PHE A O 1
ATOM 1590 N N . LEU A 1 212 ? -0.486 2.589 20.538 1.00 97.06 212 LEU A N 1
ATOM 1591 C CA . LEU A 1 212 ? 0.551 3.221 21.341 1.00 97.06 212 LEU A CA 1
ATOM 1592 C C . LEU A 1 212 ? 0.116 3.302 22.806 1.00 97.06 212 LEU A C 1
ATOM 1594 O O . LEU A 1 212 ? -1.055 3.547 23.109 1.00 97.06 212 LEU A O 1
ATOM 1598 N N . THR A 1 213 ? 1.074 3.174 23.724 1.00 96.50 213 THR A N 1
ATOM 1599 C CA . THR A 1 213 ? 0.829 3.367 25.165 1.00 96.50 213 THR A CA 1
ATOM 1600 C C . THR A 1 213 ? 0.311 4.776 25.450 1.00 96.50 213 THR A C 1
ATOM 1602 O O . THR A 1 213 ? -0.459 5.007 26.384 1.00 96.50 213 THR A O 1
ATOM 1605 N N . SER A 1 214 ? 0.747 5.749 24.654 1.00 96.44 214 SER A N 1
ATOM 1606 C CA . SER A 1 214 ? 0.246 7.117 24.661 1.00 96.44 214 SER A CA 1
ATOM 1607 C C . SER A 1 214 ? 0.282 7.671 23.246 1.00 96.44 214 SER A C 1
ATOM 1609 O O . SER A 1 214 ? 1.286 7.517 22.552 1.00 96.44 214 SER A O 1
ATOM 1611 N N . ALA A 1 215 ? -0.805 8.324 22.833 1.00 97.12 215 ALA A N 1
ATOM 1612 C CA . ALA A 1 215 ? -0.848 9.020 21.555 1.00 97.12 215 ALA A CA 1
ATOM 1613 C C . ALA A 1 215 ? 0.303 10.030 21.470 1.00 97.12 215 ALA A C 1
ATOM 1615 O O . ALA A 1 215 ? 0.609 10.733 22.439 1.00 97.12 215 ALA A O 1
ATOM 1616 N N . ALA A 1 216 ? 0.945 10.094 20.311 1.00 97.69 216 ALA A N 1
ATOM 1617 C CA . ALA A 1 216 ? 2.160 10.866 20.114 1.00 97.6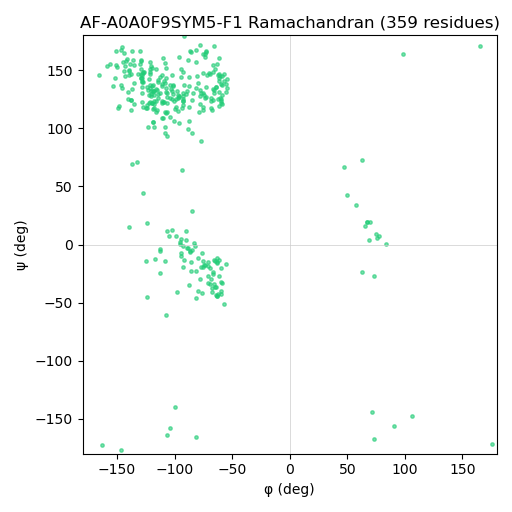9 216 ALA A CA 1
ATOM 1618 C C . ALA A 1 216 ? 2.120 11.610 18.781 1.00 97.69 216 ALA A C 1
ATOM 1620 O O . ALA A 1 216 ? 1.538 11.130 17.813 1.00 97.69 216 ALA A O 1
ATOM 1621 N N . SER A 1 217 ? 2.721 12.803 18.738 1.00 97.94 217 SER A N 1
ATOM 1622 C CA . SER A 1 217 ? 2.647 13.691 17.576 1.00 97.94 217 SER A CA 1
ATOM 1623 C C . SER A 1 217 ? 4.027 13.959 16.990 1.00 97.94 217 SER A C 1
ATOM 1625 O O . SER A 1 217 ? 4.809 14.725 17.557 1.00 97.94 217 SER A O 1
ATOM 1627 N N . TYR A 1 218 ? 4.315 13.330 15.849 1.00 97.62 218 TYR A N 1
ATOM 1628 C CA . TYR A 1 218 ? 5.613 13.408 15.178 1.00 97.62 218 TYR A CA 1
ATOM 1629 C C . TYR A 1 218 ? 5.464 13.409 13.650 1.00 97.62 218 TYR A C 1
ATOM 1631 O O . TYR A 1 218 ? 4.517 12.812 13.133 1.00 97.62 218 TYR A O 1
ATOM 1639 N N . PRO A 1 219 ? 6.381 14.073 12.919 1.00 97.00 219 PRO A N 1
ATOM 1640 C CA . PRO A 1 219 ? 6.391 14.077 11.458 1.00 97.00 219 PRO A CA 1
ATOM 1641 C C . PRO A 1 219 ? 7.044 12.832 10.852 1.00 97.00 219 PRO A C 1
ATOM 1643 O O . PRO A 1 219 ? 6.758 12.500 9.701 1.00 97.00 219 PRO A O 1
ATOM 1646 N N . PHE A 1 220 ? 7.911 12.147 11.605 1.00 97.44 220 PHE A N 1
ATOM 1647 C CA . PHE A 1 220 ? 8.616 10.956 11.144 1.00 97.44 220 PHE A CA 1
ATOM 1648 C C . PHE A 1 220 ? 8.259 9.751 12.001 1.00 97.44 220 PHE A C 1
ATOM 1650 O O . PHE A 1 220 ? 8.314 9.809 13.231 1.00 97.44 220 PHE A O 1
ATOM 1657 N N . TRP A 1 221 ? 7.941 8.652 11.329 1.00 97.75 221 TRP A N 1
ATOM 1658 C CA . TRP A 1 221 ? 7.650 7.364 11.942 1.00 97.75 221 TRP A CA 1
ATOM 1659 C C . TRP A 1 221 ? 8.466 6.273 11.268 1.00 97.75 221 TRP A C 1
ATOM 1661 O O . TRP A 1 221 ? 8.886 6.424 10.121 1.00 97.75 221 TRP A O 1
ATOM 1671 N N . ARG A 1 222 ? 8.716 5.176 11.976 1.00 96.31 222 ARG A N 1
ATOM 1672 C CA . ARG A 1 222 ? 9.430 4.032 11.420 1.00 96.31 222 ARG A CA 1
ATOM 1673 C C . ARG A 1 222 ? 8.923 2.727 11.997 1.00 96.31 222 ARG A C 1
ATOM 1675 O O . ARG A 1 222 ? 8.735 2.619 13.207 1.00 96.31 222 ARG A O 1
ATOM 1682 N N . VAL A 1 223 ? 8.760 1.741 11.125 1.00 96.50 223 VAL A N 1
ATOM 1683 C CA . VAL A 1 223 ? 8.554 0.340 11.494 1.00 96.50 223 VAL A CA 1
ATOM 1684 C C . VAL A 1 223 ? 9.828 -0.412 11.135 1.00 96.50 223 VAL A C 1
ATOM 1686 O O . VAL A 1 223 ? 10.196 -0.481 9.967 1.00 96.50 223 VAL A O 1
ATOM 1689 N N . GLU A 1 224 ? 10.529 -0.925 12.138 1.00 94.94 224 GLU A N 1
ATOM 1690 C CA . GLU A 1 224 ? 11.725 -1.749 11.967 1.00 94.94 224 GLU A CA 1
ATOM 1691 C C . GLU A 1 224 ? 11.348 -3.216 12.173 1.00 94.94 224 GLU A C 1
ATOM 1693 O O . GLU A 1 224 ? 10.755 -3.566 13.195 1.00 94.94 224 GLU A O 1
ATOM 1698 N N . ILE A 1 225 ? 11.663 -4.057 11.191 1.00 95.38 225 ILE A N 1
ATOM 1699 C CA . ILE A 1 225 ? 11.272 -5.463 11.128 1.00 95.38 225 ILE A CA 1
ATOM 1700 C C . ILE A 1 225 ? 12.539 -6.300 10.989 1.00 95.38 225 ILE A C 1
ATOM 1702 O O . ILE A 1 225 ? 13.285 -6.187 10.017 1.00 95.38 225 ILE A O 1
ATOM 1706 N N . ASN A 1 226 ? 12.767 -7.188 11.950 1.00 94.19 226 ASN A N 1
ATOM 1707 C CA . ASN A 1 226 ? 13.806 -8.203 11.856 1.00 94.19 226 ASN A CA 1
ATOM 1708 C C . ASN A 1 226 ? 13.150 -9.581 11.910 1.00 94.19 226 ASN A C 1
ATOM 1710 O O . ASN A 1 226 ? 12.695 -10.027 12.964 1.00 94.19 226 ASN A O 1
ATOM 1714 N N . ASP A 1 227 ? 13.102 -10.225 10.745 1.00 95.44 227 ASP A N 1
ATOM 1715 C CA . ASP A 1 227 ? 12.472 -11.526 10.539 1.00 95.44 227 ASP A CA 1
ATOM 1716 C C . ASP A 1 227 ? 13.429 -12.517 9.864 1.00 95.44 227 ASP A C 1
ATOM 1718 O O . ASP A 1 227 ? 13.068 -13.240 8.940 1.00 95.44 227 ASP A O 1
ATOM 1722 N N . SER A 1 228 ? 14.684 -12.559 10.320 1.00 93.31 228 SER A N 1
ATOM 1723 C CA . SER A 1 228 ? 15.727 -13.426 9.739 1.00 93.31 228 SER A CA 1
ATOM 1724 C C . SER A 1 228 ? 15.376 -14.926 9.675 1.00 93.31 228 SER A C 1
ATOM 1726 O O . SER A 1 228 ? 16.023 -15.673 8.944 1.00 93.31 228 SER A O 1
ATOM 1728 N N . GLY A 1 229 ? 14.364 -15.377 10.427 1.00 92.44 229 GLY A N 1
ATOM 1729 C CA . GLY A 1 229 ? 13.842 -16.746 10.411 1.00 92.44 229 GLY A CA 1
ATOM 1730 C C . GLY A 1 229 ? 12.712 -17.000 9.406 1.00 92.44 229 GLY A C 1
ATOM 1731 O O . GLY A 1 229 ? 12.161 -18.103 9.404 1.00 92.44 229 GLY A O 1
ATOM 1732 N N . ASN A 1 230 ? 12.334 -16.018 8.583 1.00 95.62 230 ASN A N 1
ATOM 1733 C CA . ASN A 1 230 ? 11.263 -16.174 7.605 1.00 95.62 230 ASN A CA 1
ATOM 1734 C C . ASN A 1 230 ? 11.660 -17.155 6.490 1.00 95.62 230 ASN A C 1
ATOM 1736 O O . ASN A 1 230 ? 12.605 -16.922 5.735 1.00 95.62 230 ASN A O 1
ATOM 1740 N N . ALA A 1 231 ? 10.919 -18.260 6.382 1.00 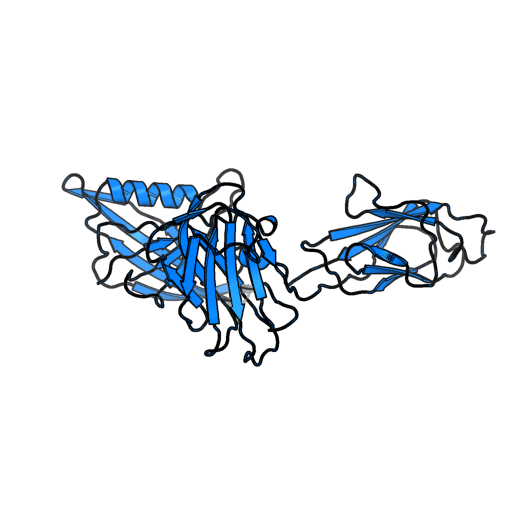95.56 231 ALA A N 1
ATOM 1741 C CA . ALA A 1 231 ? 11.203 -19.337 5.438 1.00 95.56 231 ALA A CA 1
ATOM 1742 C C . ALA A 1 231 ? 10.969 -18.948 3.969 1.00 95.56 231 ALA A C 1
ATOM 1744 O O . ALA A 1 231 ? 11.533 -19.591 3.084 1.00 95.56 231 ALA A O 1
ATOM 1745 N N . ASP A 1 232 ? 10.178 -17.904 3.707 1.00 94.94 232 ASP A N 1
ATOM 1746 C CA . ASP A 1 232 ? 9.917 -17.423 2.348 1.00 94.94 232 ASP A CA 1
ATOM 1747 C C . ASP A 1 232 ? 11.127 -16.686 1.751 1.00 94.94 232 ASP A C 1
ATOM 1749 O O . ASP A 1 232 ? 11.217 -16.515 0.534 1.00 94.94 232 ASP A O 1
ATOM 1753 N N . GLY A 1 233 ? 12.077 -16.261 2.594 1.00 94.69 233 GLY A N 1
ATOM 1754 C CA . GLY A 1 233 ? 13.268 -15.528 2.166 1.00 94.69 233 GLY A CA 1
ATOM 1755 C C . GLY A 1 233 ? 13.009 -14.064 1.803 1.00 94.69 233 GLY A C 1
ATOM 1756 O O . GLY A 1 233 ? 13.920 -13.404 1.317 1.00 94.69 233 GLY A O 1
ATOM 1757 N N . TYR A 1 234 ? 11.813 -13.542 2.080 1.00 95.00 234 TYR A N 1
ATOM 1758 C CA . TYR A 1 234 ? 11.438 -12.138 1.914 1.00 95.00 234 TYR A CA 1
ATOM 1759 C C . TYR A 1 234 ? 10.361 -11.739 2.932 1.00 95.00 234 TYR A C 1
ATOM 1761 O O . TYR A 1 234 ? 9.702 -12.591 3.530 1.00 95.00 234 TYR A O 1
ATOM 1769 N N . ILE A 1 235 ? 10.141 -10.436 3.071 1.00 95.62 235 ILE A N 1
ATOM 1770 C CA . ILE A 1 235 ? 9.056 -9.822 3.833 1.00 95.62 235 ILE A CA 1
ATOM 1771 C C . ILE A 1 235 ? 7.974 -9.331 2.864 1.00 95.62 235 ILE A C 1
ATOM 1773 O O . ILE A 1 235 ? 8.277 -8.666 1.878 1.00 95.62 235 ILE A O 1
ATOM 1777 N N . GLU A 1 236 ? 6.711 -9.628 3.163 1.00 95.88 236 GLU A N 1
ATOM 1778 C CA . GLU A 1 236 ? 5.524 -9.098 2.490 1.00 95.88 236 GLU A CA 1
ATOM 1779 C C . GLU A 1 236 ? 4.601 -8.392 3.471 1.00 95.88 236 GLU A C 1
ATOM 1781 O O . GLU A 1 236 ? 4.404 -8.855 4.597 1.00 95.88 236 GLU A O 1
ATOM 1786 N N . ILE A 1 237 ? 4.001 -7.297 3.005 1.00 96.69 237 ILE A N 1
ATOM 1787 C CA . ILE A 1 237 ? 2.957 -6.549 3.709 1.00 96.69 237 ILE A CA 1
ATOM 1788 C C . ILE A 1 237 ? 1.928 -6.121 2.663 1.00 96.69 237 ILE A C 1
ATOM 1790 O O . ILE A 1 237 ? 2.296 -5.521 1.652 1.00 96.69 237 ILE A O 1
ATOM 1794 N N . GLY A 1 238 ? 0.661 -6.465 2.895 1.00 95.75 238 GLY A N 1
ATOM 1795 C CA . GLY A 1 238 ? -0.446 -6.066 2.027 1.00 95.75 238 GLY A CA 1
ATOM 1796 C C . GLY A 1 238 ? -0.917 -4.651 2.328 1.00 95.75 238 GLY A C 1
ATOM 1797 O O . GLY A 1 238 ? -1.052 -3.858 1.421 1.00 95.75 238 GLY A O 1
ATOM 1798 N N . GLU A 1 239 ? -1.095 -4.298 3.601 1.00 96.00 239 GLU A N 1
ATOM 1799 C CA . GLU A 1 239 ? -1.563 -2.956 3.970 1.00 96.00 239 GLU A CA 1
ATOM 1800 C C . GLU A 1 239 ? -0.846 -2.410 5.203 1.00 96.00 239 GLU A C 1
ATOM 1802 O O . GLU A 1 239 ? -0.536 -3.144 6.149 1.00 96.00 239 GLU A O 1
ATOM 1807 N N . LEU A 1 240 ? -0.647 -1.095 5.209 1.00 97.19 240 LEU A N 1
ATOM 1808 C CA . LEU A 1 240 ? -0.057 -0.317 6.287 1.00 97.19 240 LEU A CA 1
ATOM 1809 C C . LEU A 1 240 ? -0.989 0.842 6.649 1.00 97.19 240 LEU A C 1
ATOM 1811 O O . LEU A 1 240 ? -1.225 1.747 5.849 1.00 97.19 240 LEU A O 1
ATOM 1815 N N . PHE A 1 241 ? -1.463 0.857 7.892 1.00 97.75 241 PHE A N 1
ATOM 1816 C CA . PHE A 1 241 ? -2.193 1.993 8.454 1.00 97.75 241 PHE A CA 1
ATOM 1817 C C . PHE A 1 241 ? -1.366 2.678 9.528 1.00 97.75 241 PHE A C 1
ATOM 1819 O O . PHE A 1 241 ? -0.835 2.014 10.421 1.00 97.75 241 PHE A O 1
ATOM 1826 N N . LEU A 1 242 ? -1.352 4.005 9.498 1.00 97.88 242 LEU A N 1
ATOM 1827 C CA . LEU A 1 242 ? -0.806 4.835 10.559 1.00 97.88 242 LEU A CA 1
ATOM 1828 C C . LEU A 1 242 ? -1.780 5.975 10.843 1.00 97.88 242 LEU A C 1
ATOM 1830 O O . LEU A 1 242 ? -2.063 6.780 9.958 1.00 97.88 242 LEU A O 1
ATOM 1834 N N . GLY A 1 243 ? -2.278 6.074 12.072 1.00 96.88 243 GLY A N 1
ATOM 1835 C CA . GLY A 1 243 ? -3.258 7.108 12.386 1.00 96.88 243 GLY A CA 1
ATOM 1836 C C . GLY A 1 243 ? -3.831 7.047 13.789 1.00 96.88 243 GLY A C 1
ATOM 1837 O O . GLY A 1 243 ? -3.371 6.296 14.659 1.00 96.88 243 GLY A O 1
ATOM 1838 N N . ASP A 1 244 ? -4.838 7.884 13.998 1.00 95.94 244 ASP A N 1
ATOM 1839 C CA . ASP A 1 244 ? -5.662 7.889 15.200 1.00 95.94 244 ASP A CA 1
ATOM 1840 C C . ASP A 1 244 ? -6.897 6.985 15.025 1.00 95.94 244 ASP A C 1
ATOM 1842 O O . ASP A 1 244 ? -7.089 6.358 13.978 1.00 95.94 244 ASP A O 1
ATOM 1846 N N . TYR A 1 245 ? -7.727 6.890 16.059 1.00 96.06 245 TYR A N 1
ATOM 1847 C CA . TYR A 1 245 ? -8.971 6.131 16.023 1.00 96.06 245 TYR A CA 1
ATOM 1848 C C . TYR A 1 245 ? -10.121 6.863 16.714 1.00 96.06 245 TYR A C 1
ATOM 1850 O O . TYR A 1 245 ? -9.934 7.634 17.651 1.00 96.06 245 TYR A O 1
ATOM 1858 N N . PHE A 1 246 ? -11.340 6.531 16.304 1.00 95.81 246 PHE A N 1
ATOM 1859 C CA . PHE A 1 246 ? -12.573 6.884 16.997 1.00 95.81 246 PHE A CA 1
ATOM 1860 C C . PHE A 1 246 ? -13.010 5.707 17.872 1.00 95.81 246 PHE A C 1
ATOM 1862 O O . PHE A 1 246 ? -13.142 4.578 17.399 1.00 95.81 246 PHE A O 1
ATOM 1869 N N . GLU A 1 247 ? -13.223 5.960 19.162 1.00 95.88 247 GLU A N 1
ATOM 1870 C CA . GLU A 1 247 ? -13.800 5.006 20.112 1.00 95.88 247 GLU A CA 1
ATOM 1871 C C . GLU A 1 247 ? -15.114 5.595 20.649 1.00 95.88 247 GLU A C 1
ATOM 1873 O O . GLU A 1 247 ? -15.051 6.453 21.535 1.00 95.88 247 GLU A O 1
ATOM 1878 N N . PRO A 1 248 ? -16.293 5.166 20.156 1.00 94.56 248 PRO A N 1
ATOM 1879 C CA . PRO A 1 248 ? -17.559 5.653 20.689 1.00 94.56 248 PRO A CA 1
ATOM 1880 C C . PRO A 1 248 ? -17.656 5.389 22.194 1.00 94.56 248 PRO A C 1
ATOM 1882 O O . PRO A 1 248 ? -17.166 4.379 22.719 1.00 94.56 248 PRO A O 1
ATOM 1885 N N . THR A 1 249 ? -18.319 6.294 22.913 1.00 92.44 249 THR A N 1
ATOM 1886 C CA . THR A 1 249 ? -18.537 6.107 24.353 1.00 92.44 249 THR A CA 1
ATOM 1887 C C . THR A 1 249 ? -19.509 4.960 24.631 1.00 92.44 249 THR A C 1
ATOM 1889 O O . THR A 1 249 ? -19.333 4.226 25.610 1.00 92.44 249 THR A O 1
ATOM 1892 N N . GLY A 1 250 ? -20.497 4.783 23.747 1.00 86.88 250 GLY A N 1
ATOM 1893 C CA . GLY A 1 250 ? -21.464 3.693 23.775 1.00 86.88 250 GLY A CA 1
ATOM 1894 C C . GLY A 1 250 ? -20.881 2.354 23.315 1.00 86.88 250 GLY A C 1
ATOM 1895 O O . GLY A 1 250 ? -20.026 2.286 22.434 1.00 86.88 250 GLY A O 1
ATOM 1896 N N . ILE A 1 251 ? -21.386 1.266 23.896 1.00 89.38 251 ILE A N 1
ATOM 1897 C CA . ILE A 1 251 ? -21.155 -0.092 23.390 1.00 89.38 251 ILE A CA 1
ATOM 1898 C C . ILE A 1 251 ? -22.286 -0.479 22.438 1.00 89.38 251 ILE A C 1
ATOM 1900 O O . ILE A 1 251 ? -23.433 -0.068 22.629 1.00 89.38 251 ILE A O 1
ATOM 1904 N N . TRP A 1 252 ? -21.973 -1.303 21.443 1.00 87.50 252 TRP A N 1
ATOM 1905 C CA . TRP A 1 252 ? -23.011 -1.982 20.678 1.00 87.50 252 TRP A CA 1
ATOM 1906 C C . TRP A 1 252 ? -23.776 -2.948 21.594 1.00 87.50 252 TRP A C 1
ATOM 1908 O O . TRP A 1 252 ? -23.242 -3.460 22.586 1.00 87.50 252 TRP A O 1
ATOM 1918 N N . ILE A 1 253 ? -25.046 -3.175 21.282 1.00 83.94 253 ILE A N 1
ATOM 1919 C CA . ILE A 1 253 ? -25.949 -4.048 22.022 1.00 83.94 253 ILE A CA 1
ATOM 1920 C C . ILE A 1 253 ? -26.485 -5.161 21.118 1.00 83.94 253 ILE A C 1
ATOM 1922 O O . ILE A 1 253 ? -26.542 -5.026 19.900 1.00 83.94 253 ILE A O 1
ATOM 1926 N N . GLY A 1 254 ? -26.909 -6.266 21.731 1.00 80.00 254 GLY A N 1
ATOM 1927 C CA . GLY A 1 254 ? -27.461 -7.415 21.013 1.00 80.00 254 GLY A CA 1
ATOM 1928 C C . GLY A 1 254 ? -26.407 -8.450 20.629 1.00 80.00 254 GLY A C 1
ATOM 1929 O O . GLY A 1 254 ? -25.382 -8.587 21.297 1.00 80.00 254 GLY A O 1
ATOM 1930 N N . GLU A 1 255 ? -26.698 -9.230 19.592 1.00 79.50 255 GLU A N 1
ATOM 1931 C CA . GLU A 1 255 ? -25.771 -10.204 19.016 1.00 79.50 255 GLU A CA 1
ATOM 1932 C C . GLU A 1 255 ? -25.096 -9.583 17.792 1.00 79.50 255 GLU A C 1
ATOM 1934 O O . GLU A 1 255 ? -25.769 -9.010 16.938 1.00 79.50 255 GLU A O 1
ATOM 1939 N N . ALA A 1 256 ? -23.770 -9.701 17.698 1.00 82.44 256 ALA A N 1
ATOM 1940 C CA . ALA A 1 256 ? -23.053 -9.323 16.488 1.00 82.44 256 ALA A CA 1
ATOM 1941 C C . ALA A 1 256 ? -23.438 -10.296 15.370 1.00 82.44 256 ALA A C 1
ATOM 1943 O O . ALA A 1 256 ? -23.139 -11.493 15.466 1.00 82.44 256 ALA A O 1
ATOM 1944 N N . ASN A 1 257 ? -24.082 -9.800 14.315 1.00 88.19 257 ASN A N 1
ATOM 1945 C CA . ASN A 1 257 ? -24.408 -10.638 13.172 1.00 88.19 257 ASN A CA 1
ATOM 1946 C C . ASN A 1 257 ? -23.203 -10.690 12.236 1.00 88.19 257 ASN A C 1
ATOM 1948 O O . ASN A 1 257 ? -22.684 -9.661 11.802 1.00 88.19 257 ASN A O 1
ATOM 1952 N N . ARG A 1 258 ? -22.734 -11.905 11.943 1.00 90.31 258 ARG A N 1
ATOM 1953 C CA . ARG A 1 258 ? -21.616 -12.134 11.030 1.00 90.31 258 ARG A CA 1
ATOM 1954 C C . ARG A 1 258 ? -22.021 -13.152 9.995 1.00 90.31 258 ARG A C 1
ATOM 1956 O O . ARG A 1 258 ? -22.341 -14.291 10.331 1.00 90.31 258 ARG A O 1
ATOM 1963 N N . SER A 1 259 ? -21.937 -12.768 8.732 1.00 92.38 259 SER A N 1
ATOM 1964 C CA . SER A 1 259 ? -22.197 -13.683 7.627 1.00 92.38 259 SER A CA 1
ATOM 1965 C C . SER A 1 259 ? -21.059 -13.651 6.621 1.00 92.38 259 SER A C 1
ATOM 1967 O O . SER A 1 259 ? -20.403 -12.632 6.428 1.00 92.38 259 SER A O 1
ATOM 1969 N N . THR A 1 260 ? -20.788 -14.790 5.989 1.00 92.88 260 THR A N 1
ATOM 1970 C CA . THR A 1 260 ? -19.890 -14.865 4.836 1.00 92.88 260 THR A CA 1
ATOM 1971 C C . THR A 1 260 ? -20.741 -15.077 3.602 1.00 92.88 260 THR A C 1
ATOM 1973 O O . THR A 1 260 ? -21.499 -16.043 3.517 1.00 92.88 260 THR A O 1
ATOM 1976 N N . GLN A 1 261 ? -20.623 -14.164 2.650 1.00 92.31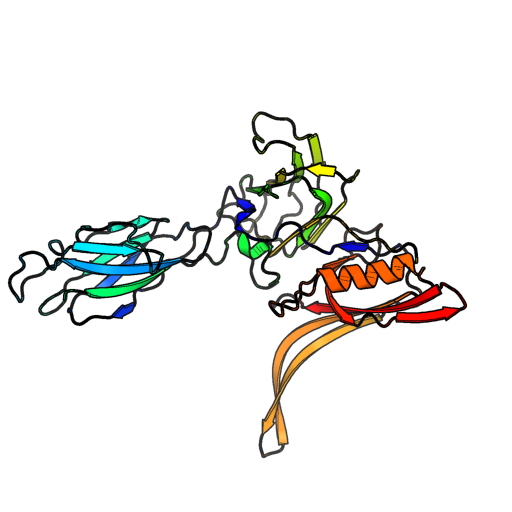 261 GLN A N 1
ATOM 1977 C CA . GLN A 1 261 ? -21.321 -14.230 1.381 1.00 92.31 261 GLN A CA 1
ATOM 1978 C C . GLN A 1 261 ? -20.330 -14.499 0.265 1.00 92.31 261 GLN A C 1
ATOM 1980 O O . GLN A 1 261 ? -19.189 -14.044 0.292 1.00 92.31 261 GLN A O 1
ATOM 1985 N N . THR A 1 262 ? -20.780 -15.243 -0.737 1.00 90.69 262 THR A N 1
ATOM 1986 C CA . THR A 1 262 ? -19.985 -15.467 -1.937 1.00 90.69 262 THR A CA 1
ATOM 1987 C C . THR A 1 262 ? -20.475 -14.568 -3.062 1.00 90.69 262 THR A C 1
ATOM 1989 O O . THR A 1 262 ? -21.676 -14.420 -3.276 1.00 90.69 262 THR A O 1
ATOM 1992 N N . ILE A 1 263 ? -19.529 -13.978 -3.777 1.00 86.88 263 ILE A N 1
ATOM 1993 C CA . ILE A 1 263 ? -19.745 -13.054 -4.878 1.00 86.88 263 ILE A CA 1
ATOM 1994 C C . ILE A 1 263 ? -19.643 -13.856 -6.174 1.00 86.88 263 ILE A C 1
ATOM 1996 O O . ILE A 1 263 ? -18.582 -14.383 -6.517 1.00 86.88 263 ILE A O 1
ATOM 2000 N N . PHE A 1 264 ? -20.756 -13.947 -6.902 1.00 89.88 264 PHE A N 1
ATOM 2001 C CA . PHE A 1 264 ? -20.822 -14.628 -8.191 1.00 89.88 264 PHE A CA 1
ATOM 2002 C C . PHE A 1 264 ? -21.450 -13.738 -9.261 1.00 89.88 264 PHE A C 1
ATOM 2004 O O . PHE A 1 264 ? -22.443 -13.054 -9.015 1.00 89.88 264 PHE A O 1
ATOM 2011 N N . GLY A 1 265 ? -20.938 -13.830 -10.484 1.00 88.31 265 GLY A N 1
ATOM 2012 C CA . GLY A 1 265 ? -21.648 -13.391 -11.679 1.00 88.31 265 GLY A CA 1
ATOM 2013 C C . GLY A 1 265 ? -22.633 -14.468 -12.112 1.00 88.31 265 GLY A C 1
ATOM 2014 O O . GLY A 1 265 ? -22.275 -15.644 -12.166 1.00 88.31 265 GLY A O 1
ATOM 2015 N N . THR A 1 266 ? -23.863 -14.077 -12.438 1.00 89.38 266 THR A N 1
ATOM 2016 C CA . THR A 1 266 ? -24.873 -15.005 -12.962 1.00 89.38 266 THR A CA 1
ATOM 2017 C C . THR A 1 266 ? -25.133 -14.698 -14.427 1.00 89.38 266 THR A C 1
ATOM 2019 O O . THR A 1 266 ? -25.537 -13.587 -14.761 1.00 89.38 266 THR A O 1
ATOM 2022 N N . ASN A 1 267 ? -24.950 -15.691 -15.295 1.00 88.19 267 ASN A N 1
ATOM 2023 C CA . ASN A 1 267 ? -25.405 -15.636 -16.679 1.00 88.19 267 ASN A CA 1
ATOM 2024 C C . ASN A 1 267 ? -26.464 -16.722 -16.900 1.00 88.19 267 ASN A C 1
ATOM 2026 O O . ASN A 1 267 ? -26.293 -17.855 -16.456 1.00 88.19 267 ASN A O 1
ATOM 2030 N N . THR A 1 268 ? -27.574 -16.385 -17.553 1.00 92.75 268 THR A N 1
ATOM 2031 C CA . THR A 1 268 ? -28.619 -17.358 -17.899 1.00 92.75 268 THR A CA 1
ATOM 2032 C C . THR A 1 268 ? -28.734 -17.423 -19.412 1.00 92.75 268 THR A C 1
ATOM 2034 O O . THR A 1 268 ? -28.997 -16.409 -20.054 1.00 92.75 268 THR A O 1
ATOM 2037 N N . ASN A 1 269 ? -28.533 -18.606 -19.992 1.00 88.12 269 ASN A N 1
ATOM 2038 C CA . ASN A 1 269 ? -28.662 -18.773 -21.436 1.00 88.12 269 ASN A CA 1
ATOM 2039 C C . ASN A 1 269 ? -30.138 -18.857 -21.877 1.00 88.12 269 ASN A C 1
ATOM 2041 O O . ASN A 1 269 ? -31.049 -18.996 -21.060 1.00 88.12 269 ASN A O 1
ATOM 2045 N N . LEU A 1 270 ? -30.375 -18.832 -23.193 1.00 85.00 270 LEU A N 1
ATOM 2046 C CA . LEU A 1 270 ? -31.717 -18.905 -23.796 1.00 85.00 270 LEU A CA 1
ATOM 2047 C C . LEU A 1 270 ? -32.490 -20.202 -23.476 1.00 85.00 270 LEU A C 1
ATOM 2049 O O . LEU A 1 270 ? -33.696 -20.259 -23.692 1.00 85.00 270 LEU A O 1
ATOM 2053 N N . TYR A 1 271 ? -31.820 -21.229 -22.947 1.00 90.94 271 TYR A N 1
ATOM 2054 C CA . TYR A 1 271 ? -32.419 -22.502 -22.533 1.00 90.94 271 TYR A CA 1
ATOM 2055 C C . TYR A 1 271 ? -32.685 -22.570 -21.019 1.00 90.94 271 TYR A C 1
ATOM 2057 O O . TYR A 1 271 ? -33.032 -23.630 -20.503 1.00 90.94 271 TYR A O 1
ATOM 2065 N N . GLY A 1 272 ? -32.493 -21.467 -20.286 1.00 86.44 272 GLY A N 1
ATOM 2066 C CA . GLY A 1 272 ? -32.700 -21.402 -18.839 1.00 86.44 272 GLY A CA 1
ATOM 2067 C C . GLY A 1 272 ? -31.579 -22.028 -18.001 1.00 86.44 272 GLY A C 1
ATOM 2068 O O . GLY A 1 272 ? -31.716 -22.115 -16.780 1.00 86.44 272 GLY A O 1
ATOM 2069 N N . LYS A 1 273 ? -30.457 -22.442 -18.611 1.00 91.44 273 LYS A N 1
ATOM 2070 C CA . LYS A 1 273 ? -29.274 -22.890 -17.863 1.00 91.44 273 LYS A CA 1
ATOM 2071 C C . LYS A 1 273 ? -28.603 -21.674 -17.227 1.00 91.44 273 LYS A C 1
ATOM 2073 O O . LYS A 1 273 ? -28.278 -20.716 -17.929 1.00 91.44 273 LYS A O 1
ATOM 2078 N N . LYS A 1 274 ? -28.378 -21.743 -15.915 1.00 91.56 274 LYS A N 1
ATOM 2079 C CA . LYS A 1 274 ? -27.621 -20.746 -15.153 1.00 91.56 274 LYS A CA 1
ATOM 2080 C C . LYS A 1 274 ? -26.159 -21.167 -15.065 1.00 91.56 274 LYS A C 1
ATOM 2082 O O . LYS A 1 274 ? -25.863 -22.225 -14.515 1.00 91.56 274 LYS A O 1
ATOM 2087 N N . ASP A 1 275 ? -25.273 -20.330 -15.578 1.00 88.00 275 ASP A N 1
ATOM 2088 C CA . ASP A 1 275 ? -23.835 -20.430 -15.371 1.00 88.00 275 ASP A CA 1
ATOM 2089 C C . ASP A 1 275 ? -23.436 -19.410 -14.294 1.00 88.00 275 ASP A C 1
ATOM 2091 O O . AS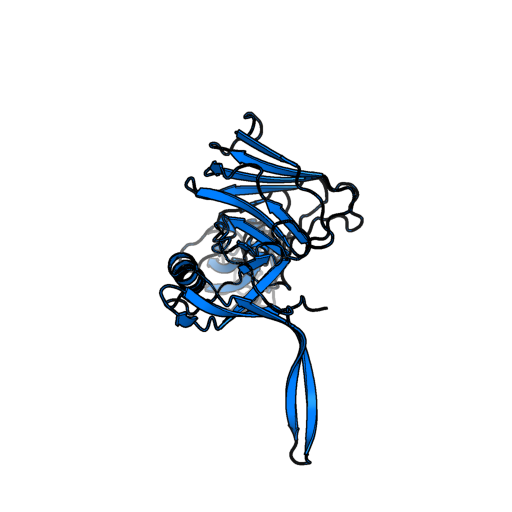P A 1 275 ? -23.723 -18.214 -14.406 1.00 88.00 275 ASP A O 1
ATOM 2095 N N . LEU A 1 276 ? -22.810 -19.902 -13.225 1.00 89.88 276 LEU A N 1
ATOM 2096 C CA . LEU A 1 276 ? -22.309 -19.088 -12.120 1.00 89.88 276 LEU A CA 1
ATOM 2097 C C . LEU A 1 276 ? -20.792 -18.972 -12.243 1.00 89.88 276 LEU A C 1
ATOM 2099 O O . LEU A 1 276 ? -20.098 -19.986 -12.312 1.00 89.88 276 LEU A O 1
ATOM 2103 N N . ARG A 1 277 ? -20.273 -17.744 -12.246 1.00 89.38 277 ARG A N 1
ATOM 2104 C CA . ARG A 1 277 ? -18.833 -17.475 -12.179 1.00 89.38 277 ARG A CA 1
ATOM 2105 C C . ARG A 1 277 ? -18.495 -16.940 -10.798 1.00 89.38 277 ARG A C 1
ATOM 2107 O O . ARG A 1 277 ? -18.945 -15.855 -10.450 1.00 89.38 277 ARG A O 1
ATOM 2114 N N . PHE A 1 278 ? -17.720 -17.698 -10.028 1.00 89.75 278 PHE A N 1
ATOM 2115 C CA . PHE A 1 278 ? -17.176 -17.238 -8.751 1.00 89.75 278 PHE A CA 1
ATOM 2116 C C . PHE A 1 278 ? -16.187 -16.102 -8.989 1.00 89.75 278 PHE A C 1
ATOM 2118 O O . PHE A 1 278 ? -15.333 -16.208 -9.872 1.00 89.75 278 PHE A O 1
ATOM 2125 N N . PHE A 1 279 ? -16.331 -15.031 -8.214 1.00 86.94 279 PHE A N 1
ATOM 2126 C CA . PHE A 1 279 ? -15.374 -13.935 -8.178 1.00 86.94 279 PHE A CA 1
ATOM 2127 C C . PHE A 1 279 ? -14.592 -13.959 -6.871 1.00 86.94 279 PHE A C 1
ATOM 2129 O O . PHE A 1 279 ? -13.381 -14.120 -6.914 1.00 86.94 279 PHE A O 1
ATOM 2136 N N . ASN A 1 280 ? -15.272 -13.832 -5.727 1.00 90.25 280 ASN A N 1
ATOM 2137 C CA . ASN A 1 280 ? -14.625 -13.801 -4.414 1.00 90.25 280 ASN A CA 1
ATOM 2138 C C . ASN A 1 280 ? -15.645 -14.060 -3.282 1.00 90.25 280 ASN A C 1
ATOM 2140 O O . ASN A 1 280 ? -16.811 -14.365 -3.540 1.00 90.25 280 ASN A O 1
ATOM 2144 N N . GLN A 1 281 ? -15.239 -13.922 -2.023 1.00 90.38 281 GLN A N 1
ATOM 2145 C CA . GLN A 1 281 ? -16.085 -13.922 -0.834 1.00 90.38 281 GLN A CA 1
ATOM 2146 C C . GLN A 1 281 ? -15.962 -12.593 -0.079 1.00 90.38 281 GLN A C 1
ATOM 2148 O O . GLN A 1 281 ? -14.920 -11.940 -0.097 1.00 90.38 281 GLN A O 1
ATOM 2153 N N . LYS A 1 282 ? -17.027 -12.216 0.629 1.00 91.94 282 LYS A N 1
ATOM 2154 C CA . LYS A 1 282 ? -17.033 -11.092 1.569 1.00 91.94 282 LYS A CA 1
ATOM 2155 C C . LYS A 1 282 ? -17.590 -11.514 2.920 1.00 91.94 282 LYS A C 1
ATOM 2157 O O . LYS A 1 282 ? -18.438 -12.409 2.986 1.00 91.94 282 LYS A O 1
ATOM 2162 N N . LYS A 1 283 ? -17.150 -10.866 3.995 1.00 92.94 283 LYS A N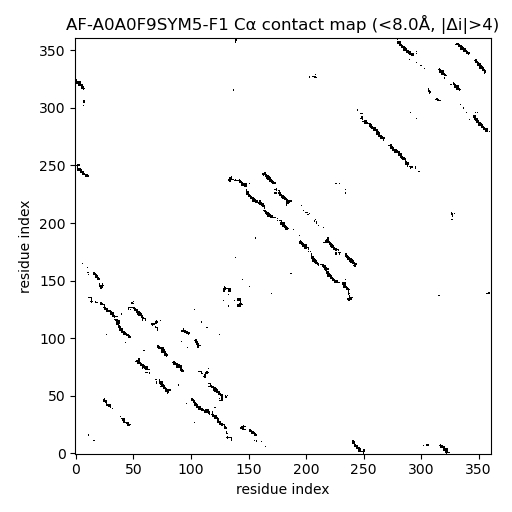 1
ATOM 2163 C CA . LYS A 1 283 ? -17.820 -10.948 5.297 1.00 92.94 283 LYS A CA 1
ATOM 2164 C C . LYS A 1 283 ? -18.649 -9.700 5.525 1.00 92.94 283 LYS A C 1
ATOM 2166 O O . LYS A 1 283 ? -18.179 -8.605 5.257 1.00 92.94 283 LYS A O 1
ATOM 2171 N N . ILE A 1 284 ? -19.852 -9.887 6.043 1.00 93.81 284 ILE A N 1
ATOM 2172 C CA . ILE A 1 284 ? -20.716 -8.808 6.507 1.00 93.81 284 ILE A CA 1
ATOM 2173 C C . ILE A 1 284 ? -20.723 -8.853 8.027 1.00 93.81 284 ILE A C 1
ATOM 2175 O O . ILE A 1 284 ? -20.901 -9.932 8.605 1.00 93.81 284 ILE A O 1
ATOM 2179 N N . LEU A 1 285 ? -20.510 -7.698 8.647 1.00 93.56 285 LEU A N 1
ATOM 2180 C CA . LEU A 1 285 ? -20.557 -7.505 10.088 1.00 93.56 285 LEU A CA 1
ATOM 2181 C C . LEU A 1 285 ? -21.602 -6.429 10.394 1.00 93.56 285 LEU A C 1
ATOM 2183 O O . LEU A 1 285 ? -21.482 -5.303 9.913 1.00 93.56 285 LEU A O 1
ATOM 2187 N N . GLU A 1 286 ? -22.607 -6.769 11.195 1.00 93.69 286 GLU A N 1
ATOM 2188 C CA . GLU A 1 286 ? -23.665 -5.835 11.588 1.00 93.69 286 GLU A CA 1
ATOM 2189 C C . GLU A 1 286 ? -23.661 -5.642 13.104 1.00 93.69 286 GLU A C 1
ATOM 2191 O O . GLU A 1 286 ? -23.628 -6.615 13.869 1.00 93.69 286 GLU A O 1
ATOM 2196 N N . TYR A 1 287 ? -23.720 -4.380 13.528 1.00 93.12 287 TYR A N 1
ATOM 2197 C CA . TYR A 1 287 ? -23.751 -3.994 14.937 1.00 93.12 287 TYR A CA 1
ATOM 2198 C C . TYR A 1 287 ? -24.805 -2.912 15.164 1.00 93.12 287 TYR A C 1
ATOM 2200 O O . TYR A 1 287 ? -24.932 -1.987 14.364 1.00 93.12 287 TYR A O 1
ATOM 2208 N N . ASP A 1 288 ? -25.542 -3.016 16.269 1.00 92.75 288 ASP A N 1
ATOM 2209 C CA . ASP A 1 288 ? -26.555 -2.037 16.671 1.00 92.75 288 ASP A CA 1
ATOM 2210 C C . ASP A 1 288 ? -26.094 -1.286 17.924 1.00 92.75 288 ASP A C 1
ATOM 2212 O O . ASP A 1 288 ? -25.837 -1.880 18.970 1.00 92.75 288 ASP A O 1
ATOM 2216 N N . TYR A 1 289 ? -25.993 0.032 17.830 1.00 92.06 289 TYR A N 1
ATOM 2217 C CA . TYR A 1 289 ? -25.720 0.930 18.940 1.00 92.06 289 TYR A CA 1
ATOM 2218 C C . TYR A 1 289 ? -27.008 1.680 19.281 1.00 92.06 289 TYR A C 1
ATOM 2220 O O . TYR A 1 289 ? -27.300 2.724 18.710 1.00 92.06 289 TYR A O 1
ATOM 2228 N N . ALA A 1 290 ? -27.801 1.176 20.226 1.00 87.50 290 ALA A N 1
ATOM 2229 C CA . ALA A 1 290 ? -29.137 1.733 20.461 1.00 87.50 290 ALA A CA 1
ATOM 2230 C C . ALA A 1 290 ? -29.183 3.062 21.236 1.00 87.50 290 ALA A C 1
ATOM 2232 O O . ALA A 1 290 ? -30.210 3.741 21.195 1.00 87.50 290 ALA A O 1
ATOM 2233 N N . PHE A 1 291 ? -28.118 3.410 21.966 1.00 87.44 291 PHE A N 1
ATOM 2234 C CA . PHE A 1 291 ? -28.065 4.591 22.837 1.00 87.44 291 PHE A CA 1
ATOM 2235 C C . PHE A 1 291 ? -26.727 5.317 22.689 1.00 87.44 291 PHE A C 1
ATOM 2237 O O . PHE A 1 291 ? -25.884 5.301 23.585 1.00 87.44 291 PHE A O 1
ATOM 2244 N N . VAL A 1 292 ? -26.531 5.920 21.524 1.00 92.06 292 VAL A N 1
ATOM 2245 C CA . VAL A 1 292 ? -25.366 6.741 21.193 1.00 92.06 292 VAL A CA 1
ATOM 2246 C C . VAL A 1 292 ? -25.681 8.196 21.521 1.00 92.06 292 VAL A C 1
ATOM 2248 O O . VAL A 1 292 ? -26.793 8.660 21.262 1.00 92.06 292 VAL A O 1
ATOM 2251 N N . SER A 1 293 ? -24.724 8.906 22.120 1.00 92.94 293 SER A N 1
ATOM 2252 C CA . SER A 1 293 ? -24.849 10.353 22.330 1.00 92.94 293 SER A CA 1
ATOM 2253 C C . SER A 1 293 ? -24.836 11.095 20.992 1.00 92.94 293 SER A C 1
ATOM 2255 O O . SER A 1 293 ? -24.243 10.607 20.033 1.00 92.94 293 SER A O 1
ATOM 2257 N N . ASP A 1 294 ? -25.426 12.288 20.917 1.00 91.38 294 ASP A N 1
ATOM 2258 C CA . ASP A 1 294 ? -25.346 13.085 19.684 1.00 91.38 294 ASP A CA 1
ATOM 2259 C C . ASP A 1 294 ? -23.896 13.396 19.277 1.00 91.38 294 ASP A C 1
ATOM 2261 O O . ASP A 1 294 ? -23.582 13.358 18.096 1.00 91.38 294 ASP A O 1
ATOM 2265 N N . ALA A 1 295 ? -22.982 13.578 20.237 1.00 93.12 295 ALA A N 1
ATOM 2266 C CA . ALA A 1 295 ? -21.563 13.791 19.943 1.00 93.12 295 ALA A CA 1
ATOM 2267 C C . ALA A 1 295 ? -20.898 12.575 19.271 1.00 93.12 295 ALA A C 1
ATOM 2269 O O . ALA A 1 295 ? -20.152 12.736 18.311 1.00 93.12 295 ALA A O 1
ATOM 2270 N N . ASP A 1 296 ? -21.170 11.359 19.754 1.00 94.56 296 ASP A N 1
ATOM 2271 C CA . ASP A 1 296 ? -20.676 10.138 19.107 1.00 94.56 296 ASP A CA 1
ATOM 2272 C C . ASP A 1 296 ? -21.349 9.934 17.738 1.00 94.56 296 ASP A C 1
ATOM 2274 O O . ASP A 1 296 ? -20.704 9.480 16.796 1.00 94.56 296 ASP A O 1
ATOM 2278 N N . ALA A 1 297 ? -22.640 10.265 17.614 1.00 92.62 297 ALA A N 1
ATOM 2279 C CA . ALA A 1 297 ? -23.374 10.165 16.356 1.00 92.62 297 ALA A CA 1
ATOM 2280 C C . ALA A 1 297 ? -22.795 11.096 15.284 1.00 92.62 297 ALA A C 1
ATOM 2282 O O . ALA A 1 297 ? -22.563 10.658 14.159 1.00 92.62 297 ALA A O 1
ATOM 2283 N N . ASP A 1 298 ? -22.491 12.339 15.652 1.00 93.50 298 ASP A N 1
ATOM 2284 C CA . ASP A 1 298 ? -21.843 13.297 14.764 1.00 93.50 298 ASP A CA 1
ATOM 2285 C C . ASP A 1 298 ? -20.427 12.813 14.385 1.00 93.50 298 ASP A C 1
ATOM 2287 O O . ASP A 1 298 ? -20.039 12.903 13.224 1.00 93.50 298 ASP A O 1
ATOM 2291 N N . GLN A 1 299 ? -19.689 12.169 15.302 1.00 94.50 299 GLN A N 1
ATOM 2292 C CA . GLN A 1 299 ? -18.387 11.559 14.981 1.00 94.50 299 GLN A CA 1
ATOM 2293 C C . GLN A 1 299 ? -18.485 10.377 14.002 1.00 94.50 299 GLN A C 1
ATOM 2295 O O . GLN A 1 299 ? -17.599 10.212 13.161 1.00 94.50 299 GLN A O 1
ATOM 2300 N N . PHE A 1 300 ? -19.552 9.571 14.054 1.00 94.38 300 PHE A N 1
ATOM 2301 C CA . PHE A 1 300 ? -19.806 8.551 13.029 1.00 94.38 300 PHE A CA 1
ATOM 2302 C C . PHE A 1 300 ? -20.020 9.181 11.643 1.00 94.38 300 PHE A C 1
ATOM 2304 O O . PHE A 1 300 ? -19.493 8.676 10.648 1.00 94.38 300 PHE A O 1
ATOM 2311 N N . GLU A 1 301 ? -20.774 10.281 11.573 1.00 92.50 301 GLU A N 1
ATOM 2312 C CA . GLU A 1 301 ? -21.033 11.019 10.330 1.00 92.50 301 GLU A CA 1
ATOM 2313 C C . GLU A 1 301 ? -19.760 11.705 9.791 1.00 92.50 301 GLU A C 1
ATOM 2315 O O . GLU A 1 301 ? -19.478 11.636 8.588 1.00 92.50 301 GLU A O 1
ATOM 2320 N N . ASP A 1 302 ? -18.949 12.298 10.671 1.00 93.31 302 ASP A N 1
ATOM 2321 C CA . ASP A 1 302 ? -17.652 12.899 10.337 1.00 93.31 302 ASP A CA 1
ATOM 2322 C C . ASP A 1 302 ? -16.668 11.848 9.810 1.00 93.31 302 ASP A C 1
ATOM 2324 O O . ASP A 1 302 ? -16.019 12.055 8.779 1.00 93.31 302 ASP A O 1
ATOM 2328 N N . MET A 1 303 ? -16.595 10.685 10.467 1.00 94.44 303 MET A N 1
ATOM 2329 C CA . MET A 1 303 ? -15.800 9.551 10.000 1.00 94.44 303 MET A CA 1
ATOM 2330 C C . MET A 1 303 ? -16.225 9.126 8.592 1.00 94.44 303 MET A C 1
ATOM 2332 O O . MET A 1 303 ? -15.370 9.035 7.711 1.00 94.44 303 MET A O 1
ATOM 2336 N N . LEU A 1 304 ? -17.524 8.907 8.354 1.00 91.31 304 LEU A N 1
ATOM 2337 C CA . LEU A 1 304 ? -18.027 8.522 7.032 1.00 91.31 304 LEU A CA 1
ATOM 2338 C C . LEU A 1 304 ? -17.694 9.577 5.969 1.00 91.31 304 LEU A C 1
ATOM 2340 O O . LEU A 1 304 ? -17.318 9.235 4.851 1.00 91.31 304 LEU A O 1
ATOM 2344 N N . THR A 1 305 ? -17.797 10.857 6.322 1.00 91.06 305 THR A N 1
ATOM 2345 C CA . THR A 1 305 ? -17.450 11.962 5.421 1.00 91.06 305 THR A CA 1
ATOM 2346 C C . THR A 1 305 ? -15.958 11.976 5.090 1.00 91.06 305 THR A C 1
ATOM 2348 O O . THR A 1 305 ? -15.598 12.265 3.953 1.00 91.06 305 THR A O 1
ATOM 2351 N N . SER A 1 306 ? -15.086 11.636 6.043 1.00 91.50 306 SER A N 1
ATOM 2352 C CA . SER A 1 306 ? -13.630 11.654 5.842 1.00 91.50 306 SER A CA 1
ATOM 2353 C C . SER A 1 306 ? -13.105 10.556 4.913 1.00 91.50 306 SER A C 1
ATOM 2355 O O . SER A 1 306 ? -12.087 10.754 4.258 1.00 91.50 306 SER A O 1
ATOM 2357 N N . ILE A 1 307 ? -13.804 9.421 4.826 1.00 91.81 307 ILE A N 1
ATOM 2358 C CA . ILE A 1 307 ? -13.415 8.288 3.972 1.00 91.81 307 ILE A CA 1
ATOM 2359 C C . ILE A 1 307 ? -14.068 8.338 2.580 1.00 91.81 307 ILE A C 1
ATOM 2361 O O . ILE A 1 307 ? -13.826 7.454 1.762 1.00 91.81 307 ILE A O 1
ATOM 2365 N N . VAL A 1 308 ? -14.909 9.341 2.298 1.00 91.19 308 VAL A N 1
ATOM 2366 C CA . VAL A 1 308 ? -15.581 9.535 1.002 1.00 91.19 308 VAL A CA 1
ATOM 2367 C C . VAL A 1 308 ? -15.085 10.826 0.356 1.00 91.19 308 VAL A C 1
ATOM 2369 O O . VAL A 1 308 ? -15.403 11.921 0.817 1.00 91.19 308 VAL A O 1
ATOM 2372 N N . ASP A 1 309 ? -14.415 10.725 -0.790 1.00 88.69 309 ASP A N 1
ATOM 2373 C CA . ASP A 1 309 ? -14.103 11.890 -1.616 1.00 88.69 309 ASP A CA 1
ATOM 2374 C C . ASP A 1 309 ? -15.077 11.997 -2.795 1.00 88.69 309 ASP A C 1
ATOM 2376 O O . ASP A 1 309 ? -15.002 11.280 -3.795 1.00 88.69 309 ASP A O 1
ATOM 2380 N N . LYS A 1 310 ? -15.992 12.964 -2.694 1.00 88.00 310 LYS A N 1
ATOM 2381 C CA . LYS A 1 310 ? -17.013 13.238 -3.716 1.00 88.00 310 LYS A CA 1
ATOM 2382 C C . LYS A 1 310 ? -16.435 13.766 -5.030 1.00 88.00 310 LYS A C 1
ATOM 2384 O O . LYS A 1 310 ? -17.102 13.645 -6.054 1.00 88.00 310 LYS A O 1
ATOM 2389 N N . ASN A 1 311 ? -15.245 14.370 -5.016 1.00 88.50 311 ASN A N 1
ATOM 2390 C CA . ASN A 1 311 ? -14.632 14.937 -6.217 1.00 88.50 311 ASN A CA 1
ATOM 2391 C C . ASN A 1 311 ? -13.972 13.853 -7.067 1.00 88.50 311 ASN A C 1
ATOM 2393 O O . ASN A 1 311 ? -14.066 13.893 -8.292 1.00 88.50 311 ASN A O 1
ATOM 2397 N N . THR A 1 312 ? -13.316 12.889 -6.420 1.00 87.69 312 THR A N 1
ATOM 2398 C CA . THR A 1 312 ? -12.669 11.760 -7.104 1.00 87.69 312 THR A CA 1
ATOM 2399 C C . THR A 1 312 ? -13.591 10.550 -7.242 1.00 87.69 312 THR A C 1
ATOM 2401 O O . THR A 1 312 ? -13.299 9.647 -8.021 1.00 87.69 312 THR A O 1
ATOM 2404 N N . GLY A 1 313 ? -14.716 10.532 -6.518 1.00 87.12 313 GLY A N 1
ATOM 2405 C CA . GLY A 1 313 ? -15.595 9.368 -6.432 1.00 87.12 313 GLY A CA 1
ATOM 2406 C C . GLY A 1 313 ? -14.941 8.201 -5.695 1.00 87.12 313 GLY A C 1
ATOM 2407 O O . GLY A 1 313 ? -15.366 7.060 -5.875 1.00 87.12 313 GLY A O 1
ATOM 2408 N N . THR A 1 314 ? -13.893 8.469 -4.913 1.00 86.19 314 THR A N 1
ATOM 2409 C CA . THR A 1 314 ? -13.197 7.438 -4.153 1.00 86.19 314 THR A CA 1
ATOM 2410 C C . THR A 1 314 ? -13.859 7.250 -2.798 1.00 86.19 314 THR A C 1
ATOM 2412 O O . THR A 1 314 ? -14.368 8.180 -2.169 1.00 86.19 314 THR A O 1
ATOM 2415 N N . PHE A 1 315 ? -13.870 5.999 -2.371 1.00 89.12 315 PHE A N 1
ATOM 2416 C CA . PHE A 1 315 ? -14.280 5.579 -1.050 1.00 89.12 315 PHE A CA 1
ATOM 2417 C C . PHE A 1 315 ? -13.103 4.800 -0.483 1.00 89.12 315 PHE A C 1
ATOM 2419 O O . PHE A 1 315 ? -12.491 4.027 -1.219 1.00 89.12 315 PHE A O 1
ATOM 2426 N N . GLN A 1 316 ? -12.749 5.042 0.772 1.00 91.94 316 GLN A N 1
ATOM 2427 C CA . GLN A 1 316 ? -11.612 4.412 1.434 1.00 91.94 316 GLN A CA 1
ATOM 2428 C C . GLN A 1 316 ? -12.112 3.390 2.456 1.00 91.94 316 GLN A C 1
ATOM 2430 O O . GLN A 1 316 ? -13.125 3.640 3.122 1.00 91.94 316 GLN A O 1
ATOM 2435 N N . PRO A 1 317 ? -11.422 2.251 2.622 1.00 94.12 317 PRO A N 1
ATOM 2436 C CA . PRO A 1 317 ? -11.730 1.351 3.714 1.00 94.12 317 PRO A CA 1
ATOM 2437 C C . PRO A 1 317 ? -11.248 1.941 5.046 1.00 94.12 317 PRO A C 1
ATOM 2439 O O . PRO A 1 317 ? -10.441 2.870 5.107 1.00 94.12 317 PRO A O 1
ATOM 2442 N N . LEU A 1 318 ? -11.717 1.349 6.136 1.00 95.69 318 LEU A N 1
ATOM 2443 C CA . LEU A 1 318 ? -11.247 1.613 7.495 1.00 95.69 318 LEU A CA 1
ATOM 2444 C C . LEU A 1 318 ? -10.933 0.298 8.198 1.00 95.69 318 LEU A C 1
ATOM 2446 O O . LEU A 1 318 ? -11.376 -0.760 7.751 1.00 95.69 318 LEU A O 1
ATOM 2450 N N . TYR A 1 319 ? -10.246 0.347 9.338 1.00 96.94 319 TYR A N 1
ATOM 2451 C CA . TYR A 1 319 ? -10.117 -0.826 10.200 1.00 96.94 319 TYR A CA 1
ATOM 2452 C C . TYR A 1 319 ? -11.108 -0.762 11.355 1.00 96.94 319 TYR A C 1
ATOM 2454 O O . TYR A 1 319 ? -11.040 0.116 12.216 1.00 96.94 319 TYR A O 1
ATOM 2462 N N . PHE A 1 320 ? -12.021 -1.727 11.389 1.00 96.81 320 PHE A N 1
ATOM 2463 C CA . PHE A 1 320 ? -12.961 -1.897 12.484 1.00 96.81 320 PHE A CA 1
ATOM 2464 C C . PHE A 1 320 ? -12.387 -2.868 13.507 1.00 96.81 320 PHE A C 1
ATOM 2466 O O . PHE A 1 320 ? -12.074 -4.012 13.174 1.00 96.81 320 PHE A O 1
ATOM 2473 N N . VAL A 1 321 ? -12.275 -2.420 14.753 1.00 96.56 321 VAL A N 1
ATOM 2474 C CA . VAL A 1 321 ? -11.848 -3.205 15.911 1.00 96.56 321 VAL A CA 1
ATOM 2475 C C . VAL A 1 321 ? -13.080 -3.452 16.761 1.00 96.56 321 VAL A C 1
ATOM 2477 O O . VAL A 1 321 ? -13.647 -2.526 17.334 1.00 96.56 321 VAL A O 1
ATOM 2480 N N . GLU A 1 322 ? -13.507 -4.704 16.853 1.00 94.00 322 GLU A N 1
ATOM 2481 C CA . GLU A 1 322 ? -14.759 -5.038 17.537 1.00 94.00 322 GLU A CA 1
ATOM 2482 C C . GLU A 1 322 ? -14.671 -4.880 19.059 1.00 94.00 322 GLU A C 1
ATOM 2484 O O . GLU A 1 322 ? -15.661 -4.552 19.714 1.00 94.00 322 GLU A O 1
ATOM 2489 N N . ASP A 1 323 ? -13.494 -5.142 19.620 1.00 92.19 323 ASP A N 1
ATOM 2490 C CA . ASP A 1 323 ? -13.234 -5.081 21.052 1.00 92.19 323 ASP A CA 1
ATOM 2491 C C . ASP A 1 323 ? -11.883 -4.408 21.280 1.00 92.19 323 ASP A C 1
ATOM 2493 O O . ASP A 1 323 ? -10.847 -4.944 20.895 1.00 92.19 323 ASP A O 1
ATOM 2497 N N . SER A 1 324 ? -11.890 -3.247 21.925 1.00 91.88 324 SER A N 1
ATOM 2498 C CA . SER A 1 324 ? -10.717 -2.418 22.192 1.00 91.88 324 SER A CA 1
ATOM 2499 C C . SER A 1 324 ? -9.676 -3.090 23.085 1.00 91.88 324 SER A C 1
ATOM 2501 O O . SER A 1 324 ? -8.529 -2.650 23.124 1.00 91.88 324 SER A O 1
ATOM 2503 N N . SER A 1 325 ? -10.049 -4.169 23.778 1.00 90.75 325 SER A N 1
ATOM 2504 C CA . SER A 1 325 ? -9.122 -5.014 24.536 1.00 90.75 325 SER A CA 1
ATOM 2505 C C . SER A 1 325 ? -8.466 -6.116 23.694 1.00 90.75 325 SER A C 1
ATOM 2507 O O . SER A 1 325 ? -7.584 -6.824 24.181 1.00 90.75 325 SER A O 1
ATOM 2509 N N . SER A 1 326 ? -8.880 -6.281 22.435 1.00 91.75 326 SER A N 1
ATOM 2510 C CA . SER A 1 326 ? -8.397 -7.308 21.519 1.00 91.75 326 SER A CA 1
ATOM 2511 C C . SER A 1 326 ? -7.644 -6.697 20.342 1.00 91.75 326 SER A C 1
ATOM 2513 O O . SER A 1 326 ? -8.163 -5.861 19.612 1.00 91.75 326 SER A O 1
ATOM 2515 N N . THR A 1 327 ? -6.442 -7.205 20.083 1.00 91.31 327 THR A N 1
ATOM 2516 C CA . THR A 1 327 ? -5.654 -6.868 18.887 1.00 91.31 327 THR A CA 1
ATOM 2517 C C . THR A 1 327 ? -5.845 -7.865 17.742 1.00 91.31 327 THR A C 1
ATOM 2519 O O . THR A 1 327 ? -5.187 -7.763 16.714 1.00 91.31 327 THR A O 1
ATOM 2522 N N . THR A 1 328 ? -6.741 -8.847 17.888 1.00 94.00 328 THR A N 1
ATOM 2523 C CA . THR A 1 328 ? -6.945 -9.920 16.893 1.00 94.00 328 THR A CA 1
ATOM 2524 C C . THR A 1 328 ? -8.302 -9.844 16.194 1.00 94.00 328 THR A C 1
ATOM 2526 O O . THR A 1 328 ? -8.452 -10.312 15.060 1.00 94.00 328 THR A O 1
ATOM 2529 N N . LYS A 1 329 ? -9.298 -9.225 16.837 1.00 93.19 329 LYS A N 1
ATOM 2530 C CA . LYS A 1 329 ? -10.662 -9.052 16.316 1.00 93.19 329 LYS A CA 1
ATOM 2531 C C . LYS A 1 329 ? -10.821 -7.715 15.599 1.00 93.19 329 LYS A C 1
ATOM 2533 O O . LYS A 1 329 ? -11.573 -6.847 16.038 1.00 93.19 329 LYS A O 1
ATOM 2538 N N . PHE A 1 330 ? -10.080 -7.565 14.507 1.00 95.94 330 PHE A N 1
ATOM 2539 C CA . PHE A 1 330 ? -10.175 -6.385 13.659 1.00 95.94 330 PHE A CA 1
ATOM 2540 C C . PHE A 1 330 ? -10.111 -6.721 12.169 1.00 95.94 330 PHE A C 1
ATOM 2542 O O . PHE A 1 330 ? -9.480 -7.709 11.776 1.00 95.94 330 PHE A O 1
ATOM 2549 N N . TRP A 1 331 ? -10.770 -5.925 11.334 1.00 95.50 331 TRP A N 1
ATOM 2550 C CA . TRP A 1 331 ? -10.898 -6.182 9.898 1.00 95.50 331 TRP A CA 1
ATOM 2551 C C . TRP A 1 331 ? -10.836 -4.887 9.107 1.00 95.50 331 TRP A C 1
ATOM 2553 O O . TRP A 1 331 ? -11.342 -3.870 9.574 1.00 95.50 331 TRP A O 1
ATOM 2563 N N . MET A 1 332 ? -10.239 -4.945 7.917 1.00 95.81 332 MET A N 1
ATOM 2564 C CA . MET A 1 332 ? -10.369 -3.872 6.939 1.00 95.81 332 MET A CA 1
ATOM 2565 C C . MET A 1 332 ? -11.759 -3.964 6.310 1.00 95.81 332 MET A C 1
ATOM 2567 O O . MET A 1 332 ? -12.112 -4.988 5.723 1.00 95.81 332 MET A O 1
ATOM 2571 N N . THR A 1 333 ? -12.566 -2.927 6.485 1.00 95.88 333 THR A N 1
ATOM 2572 C CA . THR A 1 333 ? -13.986 -2.933 6.140 1.00 95.88 333 THR A CA 1
ATOM 2573 C C . THR A 1 333 ? -14.412 -1.672 5.412 1.00 95.88 333 THR A C 1
ATOM 2575 O O . THR A 1 333 ? -13.862 -0.594 5.623 1.00 95.88 333 THR A O 1
ATOM 2578 N N . TRP A 1 334 ? -15.470 -1.817 4.631 1.00 93.44 334 TRP A N 1
ATOM 2579 C CA . TRP A 1 334 ? -16.200 -0.758 3.956 1.00 93.44 334 TRP A CA 1
ATOM 2580 C C . TRP A 1 334 ? -17.508 -0.493 4.697 1.00 93.44 334 TRP A C 1
ATOM 2582 O O . TRP A 1 334 ? -18.201 -1.447 5.059 1.00 93.44 334 TRP A O 1
ATOM 2592 N N . PHE A 1 335 ? -17.886 0.773 4.891 1.00 90.56 335 PHE A N 1
ATOM 2593 C CA . PHE A 1 335 ? -19.263 1.074 5.285 1.00 90.56 335 PHE A CA 1
ATOM 2594 C C . PHE A 1 335 ? -20.197 0.867 4.099 1.00 90.56 335 PHE A C 1
ATOM 2596 O O . PHE A 1 335 ? -19.926 1.325 2.992 1.00 90.56 335 PHE A O 1
ATOM 2603 N N . THR A 1 336 ? -21.331 0.225 4.350 1.00 82.38 336 THR A N 1
ATOM 2604 C CA . THR A 1 336 ? -22.438 0.199 3.383 1.00 82.38 336 THR A CA 1
ATOM 2605 C C . THR A 1 336 ? -23.487 1.241 3.734 1.00 82.38 336 THR A C 1
ATOM 2607 O O . THR A 1 336 ? -23.968 1.955 2.858 1.00 82.38 336 THR A O 1
ATOM 2610 N N . GLU A 1 337 ? -23.788 1.378 5.025 1.00 81.81 337 GLU A N 1
ATOM 2611 C CA . GLU A 1 337 ? -24.727 2.357 5.556 1.00 81.81 337 GLU A CA 1
ATOM 2612 C C . GLU A 1 337 ? -24.472 2.635 7.047 1.00 81.81 337 GLU A C 1
ATOM 2614 O O . GLU A 1 337 ? -23.951 1.785 7.776 1.00 81.81 337 GLU A O 1
ATOM 2619 N N . ILE A 1 338 ? -24.860 3.838 7.485 1.00 87.75 338 ILE A N 1
ATOM 2620 C CA . ILE A 1 338 ? -24.905 4.257 8.895 1.00 87.75 338 ILE A CA 1
ATOM 2621 C C . ILE A 1 338 ? -26.266 4.932 9.151 1.00 87.75 338 ILE A C 1
ATOM 2623 O O . ILE A 1 338 ? -26.356 6.158 9.243 1.00 87.75 338 ILE A O 1
ATOM 2627 N N . PRO A 1 339 ? -27.380 4.178 9.179 1.00 89.56 339 PRO A N 1
ATOM 2628 C CA . PRO A 1 339 ? -28.676 4.732 9.544 1.00 89.56 339 PRO A CA 1
ATOM 2629 C C . PRO A 1 339 ? -28.664 5.282 10.975 1.00 89.56 339 PRO A C 1
ATOM 2631 O O . PRO A 1 339 ? -28.511 4.540 11.947 1.00 89.56 339 PRO A O 1
ATOM 2634 N N . ARG A 1 340 ? -28.920 6.588 11.105 1.00 89.81 340 ARG A N 1
ATOM 2635 C CA . ARG A 1 340 ? -29.213 7.251 12.380 1.00 89.81 340 ARG A CA 1
ATOM 2636 C C . ARG A 1 340 ? -30.721 7.294 12.599 1.00 89.81 340 ARG A C 1
ATOM 2638 O O . ARG A 1 340 ? -31.470 7.841 11.794 1.00 89.81 340 ARG A O 1
ATOM 2645 N N . THR A 1 341 ? -31.175 6.739 13.715 1.00 89.69 341 THR A N 1
ATOM 2646 C CA . THR A 1 341 ? -32.567 6.833 14.165 1.00 89.69 341 THR A CA 1
ATOM 2647 C C . THR A 1 341 ? -32.615 7.596 15.476 1.00 89.69 341 THR A C 1
ATOM 2649 O O . THR A 1 341 ? -32.147 7.088 16.492 1.00 89.69 341 THR A O 1
ATOM 2652 N N . LEU A 1 342 ? -33.231 8.779 15.488 1.00 87.00 342 LEU A N 1
ATOM 2653 C CA . LEU A 1 342 ? -33.457 9.511 16.733 1.00 87.00 342 LEU A CA 1
ATOM 2654 C C . LEU A 1 342 ? -34.332 8.667 17.673 1.00 87.00 342 LEU A C 1
ATOM 2656 O O . LEU A 1 342 ? -35.403 8.190 17.280 1.00 87.00 342 LEU A O 1
ATOM 2660 N N . LYS A 1 343 ? -33.863 8.444 18.902 1.00 84.81 343 LYS A N 1
ATOM 2661 C CA . LYS A 1 343 ? -34.634 7.773 19.953 1.00 84.81 343 LYS A CA 1
ATOM 2662 C C . LYS A 1 343 ? -35.226 8.839 20.878 1.00 84.81 343 LYS A C 1
ATOM 2664 O O . LYS A 1 343 ? -35.783 9.830 20.416 1.00 84.81 343 LYS A O 1
ATOM 2669 N N . HIS A 1 344 ? -35.220 8.596 22.183 1.00 82.44 344 HIS A N 1
ATOM 2670 C CA . HIS A 1 344 ? -35.799 9.503 23.165 1.00 82.44 344 HIS A CA 1
ATOM 2671 C C . HIS A 1 344 ? -34.740 10.479 23.693 1.00 82.44 344 HIS A C 1
ATOM 2673 O O . HIS A 1 344 ? -33.729 10.035 24.231 1.00 82.44 344 HIS A O 1
ATOM 2679 N N . GLY A 1 345 ? -35.007 11.786 23.596 1.00 84.25 345 GLY A N 1
ATOM 2680 C CA . GLY A 1 345 ? -34.062 12.835 24.001 1.00 84.25 345 GLY A CA 1
ATOM 2681 C C . GLY A 1 345 ? -32.873 12.946 23.041 1.00 84.25 345 GLY A C 1
ATOM 2682 O O . GLY A 1 345 ? -33.037 12.708 21.848 1.00 84.25 345 GLY A O 1
ATOM 2683 N N . ASP A 1 346 ? -31.692 13.243 23.585 1.00 82.44 346 ASP A N 1
ATOM 2684 C CA . ASP A 1 346 ? -30.421 13.429 22.851 1.00 82.44 346 ASP A CA 1
ATOM 2685 C C . ASP A 1 346 ? -29.692 12.091 22.591 1.00 82.44 346 ASP A C 1
ATOM 2687 O O . ASP A 1 346 ? -28.461 11.999 22.590 1.00 82.44 346 ASP A O 1
ATOM 2691 N N . LEU A 1 347 ? -30.466 11.005 22.478 1.00 87.19 347 LEU A N 1
ATOM 2692 C CA . LEU A 1 347 ? -29.962 9.660 22.226 1.00 87.19 347 LEU A CA 1
ATOM 2693 C C . LEU A 1 347 ? -30.394 9.202 20.839 1.00 87.19 347 LEU A C 1
ATOM 2695 O O . LEU A 1 347 ? -31.578 9.222 20.487 1.00 87.19 347 LEU A O 1
ATOM 2699 N N . SER A 1 348 ? -29.422 8.715 20.080 1.00 89.19 348 SER A N 1
ATOM 2700 C CA . SER A 1 348 ? -29.609 8.159 18.748 1.00 89.19 348 SER A CA 1
ATOM 2701 C C . SER A 1 348 ? -29.321 6.657 18.752 1.00 89.19 348 SER A C 1
ATOM 2703 O O . SER A 1 348 ? -28.445 6.172 19.463 1.00 89.19 348 SER A O 1
ATOM 2705 N N . GLY A 1 349 ? -30.076 5.912 17.951 1.00 91.19 349 GLY A N 1
ATOM 2706 C CA . GLY A 1 349 ? -29.739 4.550 17.564 1.00 91.19 349 GLY A CA 1
ATOM 2707 C C . GLY A 1 349 ? -28.960 4.580 16.256 1.00 91.19 349 GLY A C 1
ATOM 2708 O O . GLY A 1 349 ? -29.414 5.227 15.311 1.00 91.19 349 GLY A O 1
ATOM 2709 N N . ILE A 1 350 ? -27.825 3.896 16.197 1.00 91.94 350 ILE A N 1
ATOM 2710 C CA . ILE A 1 350 ? -27.009 3.751 14.993 1.00 91.94 350 ILE A CA 1
ATOM 2711 C C . ILE A 1 350 ? -26.808 2.268 14.734 1.00 91.94 350 ILE A C 1
ATOM 2713 O O . ILE A 1 350 ? -26.187 1.574 15.534 1.00 91.94 350 ILE A O 1
ATOM 2717 N N . GLN A 1 351 ? -27.304 1.793 13.600 1.00 92.19 351 GLN A N 1
ATOM 2718 C CA . GLN A 1 351 ? -26.953 0.471 13.102 1.00 92.19 351 GLN A CA 1
ATOM 2719 C C . GLN A 1 351 ? -25.829 0.646 12.086 1.00 92.19 351 GLN A C 1
ATOM 2721 O O . GLN A 1 351 ? -25.942 1.473 11.188 1.00 92.19 351 GLN A O 1
ATOM 2726 N N . ILE A 1 352 ? -24.743 -0.103 12.233 1.00 93.12 352 ILE A N 1
ATOM 2727 C CA . ILE A 1 352 ? -23.665 -0.127 11.247 1.00 93.12 352 ILE A CA 1
ATOM 2728 C C . ILE A 1 352 ? -23.678 -1.456 10.509 1.00 93.12 352 ILE A C 1
ATOM 2730 O O . ILE A 1 352 ? -23.856 -2.516 11.115 1.00 93.12 352 ILE A O 1
ATOM 2734 N N . SER A 1 353 ? -23.451 -1.382 9.202 1.00 93.75 353 SER A N 1
ATOM 2735 C CA . SER A 1 353 ? -23.223 -2.541 8.348 1.00 93.75 353 SER A CA 1
ATOM 2736 C C . SER A 1 353 ? -21.889 -2.375 7.627 1.00 93.75 353 SER A C 1
ATOM 2738 O O . SER A 1 353 ? -21.675 -1.424 6.863 1.00 93.75 353 SER A O 1
ATOM 2740 N N . LEU A 1 354 ? -20.980 -3.301 7.915 1.00 94.94 354 LEU A N 1
ATOM 2741 C CA . LEU A 1 354 ? -19.602 -3.307 7.449 1.00 94.94 354 LEU A CA 1
ATOM 2742 C C . LEU A 1 354 ? -19.361 -4.498 6.526 1.00 94.94 354 LEU A C 1
ATOM 2744 O O . LEU A 1 354 ? -19.788 -5.615 6.823 1.00 94.94 354 LEU A O 1
ATOM 2748 N N . GLU A 1 355 ? -18.606 -4.284 5.453 1.00 94.69 355 GLU A N 1
ATOM 2749 C CA . GLU A 1 355 ? -18.191 -5.347 4.538 1.00 94.69 355 GLU A CA 1
ATOM 2750 C C . GLU A 1 355 ? -16.669 -5.490 4.508 1.00 94.69 355 GLU A C 1
ATOM 2752 O O . GLU A 1 355 ? -15.963 -4.542 4.197 1.00 94.69 355 GLU A O 1
ATOM 2757 N N . GLU A 1 356 ? -16.149 -6.682 4.795 1.00 93.19 356 GLU A N 1
ATOM 2758 C CA . GLU A 1 356 ? -14.752 -7.051 4.537 1.00 93.19 356 GLU A CA 1
ATOM 2759 C C . GLU A 1 356 ? -14.695 -7.842 3.227 1.00 93.19 356 GLU A C 1
ATOM 2761 O O . GLU A 1 356 ? -15.243 -8.947 3.141 1.00 93.19 356 GLU A O 1
ATOM 2766 N N . THR A 1 357 ? -13.980 -7.329 2.228 1.00 84.81 357 THR A N 1
ATOM 2767 C CA . THR A 1 357 ? -13.569 -8.141 1.076 1.00 84.81 357 THR A CA 1
ATOM 2768 C C . THR A 1 357 ? -12.435 -9.061 1.512 1.00 84.81 357 THR A C 1
ATOM 2770 O O . THR A 1 357 ? -11.461 -8.614 2.125 1.00 84.81 357 THR A O 1
ATOM 2773 N N . LEU A 1 358 ? -12.564 -10.362 1.246 1.00 87.56 358 LEU A N 1
ATOM 2774 C CA . LEU A 1 358 ? -11.501 -11.316 1.546 1.00 87.56 358 LEU A CA 1
ATOM 2775 C C . LEU A 1 358 ? -10.443 -11.278 0.450 1.00 87.56 358 LEU A C 1
ATOM 2777 O O . LEU A 1 358 ? -10.769 -11.090 -0.718 1.00 87.56 358 LEU A O 1
ATOM 2781 N N . LYS A 1 359 ? -9.182 -11.469 0.835 1.00 86.00 359 LYS A N 1
ATOM 2782 C CA . LYS A 1 359 ? -8.088 -11.658 -0.116 1.00 86.00 359 LYS A CA 1
ATOM 2783 C C . LYS A 1 359 ? -8.418 -12.813 -1.065 1.00 86.00 359 LYS A C 1
ATOM 2785 O O . LYS A 1 359 ? -8.889 -13.861 -0.607 1.00 86.00 359 LYS A O 1
ATOM 2790 N N . SER A 1 360 ? -8.196 -12.612 -2.358 1.00 83.06 360 SER A N 1
ATOM 2791 C CA . SER A 1 360 ? -8.380 -13.645 -3.371 1.00 83.06 360 SER A CA 1
ATOM 2792 C C . SER A 1 360 ? -7.387 -14.787 -3.124 1.00 83.06 360 SER A C 1
ATOM 2794 O O . SER A 1 360 ? -6.221 -14.553 -2.797 1.00 83.06 360 SER A O 1
ATOM 2796 N N . VAL A 1 361 ? -7.871 -16.030 -3.222 1.00 66.38 361 VAL A N 1
ATOM 2797 C CA . VAL A 1 361 ? -7.089 -17.254 -2.954 1.00 66.38 361 VAL A CA 1
ATOM 2798 C C . VAL A 1 361 ? -6.201 -17.624 -4.131 1.00 66.38 361 VAL A C 1
ATOM 2800 O O . VAL A 1 361 ? -6.714 -17.588 -5.275 1.00 66.38 361 VAL A O 1
#

Foldseek 3Di:
DFFKKWFFDFLCPFLVQKDKPFFAFFDKFAKDKDFDAFKGKGKDWTFQDLAKFKKKKFFAALAPDDKFDFSAQGTWIFMDRDPPDTPDTRHGQHQDWDDDPRTMTMHMDAGGIGRHDGGIMIIMMRHRQAHSRQQPPQAQQGKHKGPFQAKMKIKGFSVFWDWWFKKKFAQKQADQPKWKKKAAAQDPPPPPDDGPDIDTFHDDPRMGMDTGPDTDIHRMMMIIMRRNVRPVRMIITRHIGTHDMDTFPFAFDDDWDKDKDWDWDWDADPVRDIDIHTDFIKMKTKTKGFFGALVSVVVVVVSQVSQADPVVRGGAWIKMGNHPVDRHRIAGWGWPDWDWDDDPDRTIMTMTMIMGTDHDD

Nearest PDB structures (foldseek):
  4zxe-assembly2_B  TM=7.250E-01  e=3.140E-05  Paenibacillus fukuinensis
  2v72-assembly1_A  TM=6.720E-01  e=2.130E-04  Clostridium perfringens
  2jda-assembly1_A  TM=5.989E-01  e=3.281E-03  Yersinia enterocolitica
  7z8b-assembly1_C  TM=5.868E-01  e=7.452E-03  Homo sapiens
  8h3u-assembly1_A  TM=2.079E-01  e=2.095E-01  Homo sapiens

pLDDT: mean 92.26, std 6.51, range [62.19, 98.38]

Sequence (361 aa):
MGKSRFLYNNLITSGNSLTIDSVKPGIATTALKDGTGSASMSTDGLFTGSQDLEYLIDIHDIGSGESGASQVDQAKFQWSTTTTSWVASGVTATSGATDLNNGVSVAFTAGTGDDFALNDRWYFKGINFFNAEKMVDWDRDTRYRSDDVSGSSISINLGTSYTVSSLVLYDHNFSTGVSITFSGATKSNWVDGMPEVSESVTYGVTKILHFLTSAASYPFWRVEINDSGNADGYIEIGELFLGDYFEPTGIWIGEANRSTQTIFGTNTNLYGKKDLRFFNQKKILEYDYAFVSDADADQFEDMLTSIVDKNTGTFQPLYFVEDSSSTTKFWMTWFTEIPRTLKHGDLSGIQISLEETLKSV

InterPro domains:
  IPR008979 Galactose-binding-like domain superfamily [SSF49785] (128-216)

Secondary structure (DSSP, 8-state):
-PPPEEE-S-S--SGGGEEES----EEEPPPEEESSSS-EEEEESEE--SS-EEEEEEEEE-TTPPTTS--TTT-EEEEESSSS--SEEEEE--SS-EE-STT-EEEEE--SS-S--TT-EEEEEEE-TT-GGGGSS--TT--EE-SSSS-EEEEEEEEEEEEEEEEEEES----TT-EEEEEEESSS-TTTS--SEEEEEPP-SSEEEEEEEEEEEEEEEEEEEE-TT-TTSS-EESEEEEE--B--SSPPEEEEEEEEEEEEEEEE-TTSPEEEEEEEEEEEEEEEEEEEEHHHHHHHHHHHHHTEETTTTEE--EEEES-TT-SSSEEEEEEEE--EEE-SSSEEEEEEEEEEEPPP-